Protein AF-A0A212FB84-F1 (afdb_monomer)

Foldseek 3Di:
DDDDDDDDDDPPPPP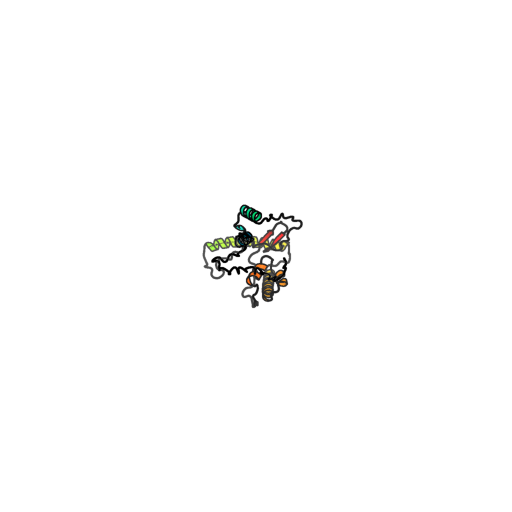PPPPPVPPDDDPDPDDPDCPCVVVVVVVDDDDDDDDPPDDPVPDDVVVVVVVCVVVVHDDDDDPPPDDDDAPDDQDDDPDDDDDPPPPHDDDDDPVNVVVVVVLVVQVVQQVVQVVVVCVVPVPDDQLVVQVVLVVLVQQLVVCLLVVPPVSNPVSDHPNCSCVSVVVSPPHHDDDDDDDDPDRGGDRGKHWDAPPDPVRIDID

Nearest PDB structures (foldseek):
  7po4-assembly1_d  TM=8.832E-01  e=1.253E-08  Homo sapiens
  7o9k-assembly1_d  TM=8.306E-01  e=4.049E-08  Homo sapiens
  8oir-assembly1_Bu  TM=7.767E-01  e=1.977E-08  Homo sapiens
  8qsj-assembly1_d  TM=7.093E-01  e=1.524E-08  Homo sapiens
  8pk0-assembly1_d  TM=6.828E-01  e=2.739E-08  Homo sapiens

InterPro domains:
  IPR007379 Tim44-like domain [PF04280] (128-215)
  IPR032710 NTF2-like domain superfamily [SSF54427] (115-209)
  IPR051975 Mitochondrial Large Ribosomal Subunit mL45 [PTHR28554] (19-219)

Structure (mmCIF, N/CA/C/O backbone):
data_AF-A0A212FB84-F1
#
_entry.id   AF-A0A212FB84-F1
#
loop_
_atom_site.group_PDB
_atom_site.id
_atom_site.type_symbol
_atom_site.label_atom_id
_atom_site.label_alt_id
_atom_site.label_comp_id
_atom_site.label_asym_id
_atom_site.label_entity_id
_atom_site.label_seq_id
_atom_site.pdbx_PDB_ins_code
_atom_site.Ca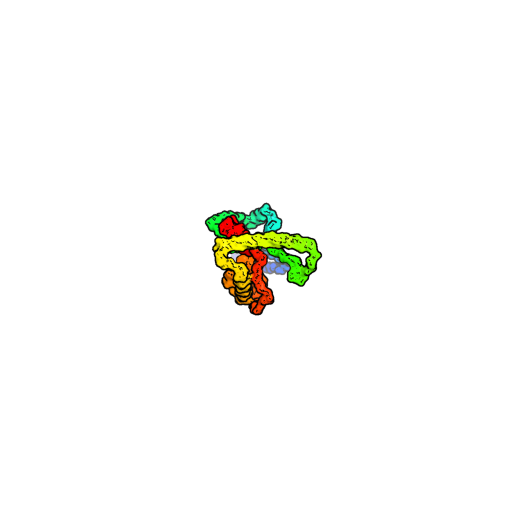rtn_x
_atom_site.Cartn_y
_atom_site.Cartn_z
_atom_site.occupancy
_atom_site.B_iso_or_equiv
_atom_site.auth_seq_id
_atom_site.auth_comp_id
_atom_site.auth_asym_id
_atom_site.auth_atom_id
_atom_site.pdbx_PDB_model_num
ATOM 1 N N . MET A 1 1 ? 78.161 -19.086 -104.209 1.00 37.62 1 MET A N 1
ATOM 2 C CA . MET A 1 1 ? 78.686 -20.025 -103.194 1.00 37.62 1 MET A CA 1
ATOM 3 C C . MET A 1 1 ? 77.864 -19.783 -101.922 1.00 37.62 1 MET A C 1
ATOM 5 O O . MET A 1 1 ? 78.204 -18.891 -101.167 1.00 37.62 1 MET A O 1
ATOM 9 N N . ALA A 1 2 ? 76.604 -20.231 -101.828 1.00 38.16 2 ALA A N 1
ATOM 10 C CA . ALA A 1 2 ? 76.199 -21.576 -101.374 1.00 38.16 2 ALA A CA 1
ATOM 11 C C . ALA A 1 2 ? 76.909 -21.910 -100.035 1.00 38.16 2 ALA A C 1
ATOM 13 O O . ALA A 1 2 ? 78.126 -22.019 -100.031 1.00 38.16 2 ALA A O 1
ATOM 14 N N . ASN A 1 3 ? 76.263 -21.963 -98.861 1.00 36.38 3 ASN A N 1
ATOM 15 C CA . ASN A 1 3 ? 75.109 -22.798 -98.525 1.00 36.38 3 ASN A CA 1
ATOM 16 C C . ASN A 1 3 ? 74.289 -22.278 -97.325 1.00 36.38 3 ASN A C 1
ATOM 18 O O . ASN A 1 3 ? 74.821 -21.762 -96.346 1.00 36.38 3 ASN A O 1
ATOM 22 N N . SER A 1 4 ? 72.983 -22.524 -97.414 1.00 44.66 4 SER A N 1
ATOM 23 C CA . SER A 1 4 ? 72.003 -22.621 -96.329 1.00 44.66 4 SER A CA 1
ATOM 24 C C . SER A 1 4 ? 72.391 -23.657 -95.267 1.00 44.66 4 SER A C 1
ATOM 26 O O . SER A 1 4 ? 73.095 -24.604 -95.600 1.00 44.66 4 SER A O 1
ATOM 28 N N . ILE A 1 5 ? 71.807 -23.578 -94.066 1.00 40.66 5 ILE A N 1
ATOM 29 C CA . ILE A 1 5 ? 70.938 -24.631 -93.493 1.00 40.66 5 ILE A CA 1
ATOM 30 C C . ILE A 1 5 ? 70.415 -24.160 -92.126 1.00 40.66 5 ILE A C 1
ATOM 32 O O . ILE A 1 5 ? 71.163 -23.885 -91.191 1.00 40.66 5 ILE A O 1
ATOM 36 N N . LEU A 1 6 ? 69.087 -24.096 -92.045 1.00 47.59 6 LEU A N 1
ATOM 37 C CA . LEU A 1 6 ? 68.284 -24.195 -90.832 1.00 47.59 6 LEU A CA 1
ATOM 38 C C . LEU A 1 6 ? 68.818 -25.273 -89.882 1.00 47.59 6 LEU A C 1
ATOM 40 O O . LEU A 1 6 ? 68.764 -26.453 -90.217 1.00 47.59 6 LEU A O 1
ATOM 44 N N . ALA A 1 7 ? 69.201 -24.909 -88.660 1.00 43.00 7 ALA A N 1
ATOM 45 C CA . ALA A 1 7 ? 69.196 -25.872 -87.567 1.00 43.00 7 ALA A CA 1
ATOM 46 C C . ALA A 1 7 ? 69.126 -25.183 -86.201 1.00 43.00 7 ALA A C 1
ATOM 48 O O . ALA A 1 7 ? 70.010 -24.421 -85.828 1.00 43.00 7 ALA A O 1
ATOM 49 N N . LYS A 1 8 ? 68.116 -25.604 -85.431 1.00 42.00 8 LYS A N 1
ATOM 50 C CA . LYS A 1 8 ? 67.999 -25.513 -83.967 1.00 42.00 8 LYS A CA 1
ATOM 51 C C . LYS A 1 8 ? 67.390 -24.223 -83.420 1.00 42.00 8 LYS A C 1
ATOM 53 O O . LYS A 1 8 ? 67.985 -23.460 -82.671 1.00 42.00 8 LYS A O 1
ATOM 58 N N . SER A 1 9 ? 66.086 -24.124 -83.662 1.00 47.72 9 SER A N 1
ATOM 59 C CA . SER A 1 9 ? 65.135 -23.777 -82.610 1.00 47.72 9 SER A CA 1
ATOM 60 C C . SER A 1 9 ? 65.396 -24.626 -81.353 1.00 47.72 9 SER A C 1
ATOM 62 O O . SER A 1 9 ? 65.005 -25.791 -81.285 1.00 47.72 9 SER A O 1
ATOM 64 N N . SER A 1 10 ? 66.031 -24.052 -80.339 1.00 39.94 10 SER A N 1
ATOM 65 C CA . SER A 1 10 ? 65.858 -24.505 -78.961 1.00 39.94 10 SER A CA 1
ATOM 66 C C . SER A 1 10 ? 65.387 -23.307 -78.166 1.00 39.94 10 SER A C 1
ATOM 68 O O . SER A 1 10 ? 66.162 -22.409 -77.841 1.00 39.94 10 SER A O 1
ATOM 70 N N . ALA A 1 11 ? 64.081 -23.275 -77.927 1.00 47.53 11 ALA A N 1
ATOM 71 C CA . ALA A 1 11 ? 63.440 -22.322 -77.053 1.00 47.53 11 ALA A CA 1
ATOM 72 C C . ALA A 1 11 ? 64.158 -22.330 -75.695 1.00 47.53 11 ALA A C 1
ATOM 74 O O . ALA A 1 11 ? 63.997 -23.256 -74.900 1.00 47.53 11 ALA A O 1
ATOM 75 N N . LEU A 1 12 ? 64.952 -21.293 -75.427 1.00 47.78 12 LEU A N 1
ATOM 76 C CA . LEU A 1 12 ? 65.368 -20.953 -74.075 1.00 47.78 12 LEU A CA 1
ATOM 77 C C . LEU A 1 12 ? 64.119 -20.435 -73.373 1.00 47.78 12 LEU A C 1
ATOM 79 O O . LEU A 1 12 ? 63.840 -19.235 -73.348 1.00 47.78 12 LEU A O 1
ATOM 83 N N . TRP A 1 13 ? 63.330 -21.375 -72.854 1.00 44.41 13 TRP A N 1
ATOM 84 C CA . TRP A 1 13 ? 62.322 -21.089 -71.852 1.00 44.41 13 TRP A CA 1
ATOM 85 C C . TRP A 1 13 ? 63.058 -20.367 -70.734 1.00 44.41 13 TRP A C 1
ATOM 87 O O . TRP A 1 13 ? 63.780 -20.987 -69.951 1.00 44.41 13 TRP A O 1
ATOM 97 N N . HIS A 1 14 ? 62.909 -19.046 -70.691 1.00 49.62 14 HIS A N 1
ATOM 98 C CA . HIS A 1 14 ? 63.207 -18.272 -69.506 1.00 49.62 14 HIS A CA 1
ATOM 99 C C . HIS A 1 14 ? 62.243 -18.812 -68.461 1.00 49.62 14 HIS A C 1
ATOM 101 O O . HIS A 1 14 ? 61.085 -18.405 -68.390 1.00 49.62 14 HIS A O 1
ATOM 107 N N . ARG A 1 15 ? 62.684 -19.830 -67.715 1.00 45.91 15 ARG A N 1
ATOM 108 C CA . ARG A 1 15 ? 62.003 -20.245 -66.502 1.00 45.91 15 ARG A CA 1
ATOM 109 C C . ARG A 1 15 ? 61.976 -18.987 -65.662 1.00 45.91 15 ARG A C 1
ATOM 111 O O . ARG A 1 15 ? 63.030 -18.542 -65.213 1.00 45.91 15 ARG A O 1
ATOM 118 N N . ALA A 1 16 ? 60.795 -18.388 -65.530 1.00 52.44 16 ALA A N 1
ATOM 119 C CA . ALA A 1 16 ? 60.558 -17.372 -64.530 1.00 52.44 16 ALA A CA 1
ATOM 120 C C . ALA A 1 16 ? 61.144 -17.937 -63.240 1.00 52.44 16 ALA A C 1
ATOM 122 O O . ALA A 1 16 ? 60.719 -18.999 -62.774 1.00 52.44 16 ALA A O 1
ATOM 123 N N . THR A 1 17 ? 62.201 -17.307 -62.738 1.00 53.16 17 THR A N 1
ATOM 124 C CA . THR A 1 17 ? 62.700 -17.598 -61.409 1.00 53.16 17 THR A CA 1
ATOM 125 C C . THR A 1 17 ? 61.541 -17.258 -60.494 1.00 53.16 17 THR A C 1
ATOM 127 O O . THR A 1 17 ? 61.247 -16.095 -60.234 1.00 53.16 17 THR A O 1
ATOM 130 N N . ILE A 1 18 ? 60.802 -18.288 -60.083 1.00 54.16 18 ILE A N 1
ATOM 131 C CA . ILE A 1 18 ? 59.829 -18.178 -59.013 1.00 54.16 18 ILE A CA 1
ATOM 132 C C . ILE A 1 18 ? 60.690 -17.841 -57.804 1.00 54.16 18 ILE A C 1
ATOM 134 O O . ILE A 1 18 ? 61.279 -18.721 -57.178 1.00 54.16 18 ILE A O 1
ATOM 138 N N . SER A 1 19 ? 60.842 -16.549 -57.528 1.00 55.50 19 SER A N 1
ATOM 139 C CA . SER A 1 19 ? 61.293 -16.085 -56.235 1.00 55.50 19 SER A CA 1
ATOM 140 C C . SER A 1 19 ? 60.201 -16.511 -55.269 1.00 55.50 19 SER A C 1
ATOM 142 O O . SER A 1 19 ? 59.197 -15.834 -55.060 1.00 55.50 19 SER A O 1
ATOM 144 N N . VAL A 1 20 ? 60.358 -17.718 -54.732 1.00 56.22 20 VAL A N 1
ATOM 145 C CA . VAL A 1 20 ? 59.604 -18.157 -53.572 1.00 56.22 20 VAL A CA 1
ATOM 146 C C . VAL A 1 20 ? 60.026 -17.194 -52.476 1.00 56.22 20 VAL A C 1
ATOM 148 O O . VAL A 1 20 ? 61.094 -17.338 -51.885 1.00 56.22 20 VAL A O 1
ATOM 151 N N . ILE A 1 21 ? 59.230 -16.143 -52.278 1.00 60.56 21 ILE A N 1
ATOM 152 C CA . ILE A 1 21 ? 59.361 -15.250 -51.136 1.00 60.56 21 ILE A CA 1
ATOM 153 C C . ILE A 1 21 ? 59.205 -16.170 -49.932 1.00 60.56 21 ILE A C 1
ATOM 155 O O . ILE A 1 21 ? 58.100 -16.633 -49.643 1.00 60.56 21 ILE A O 1
ATOM 159 N N . GLN A 1 22 ? 60.322 -16.519 -49.290 1.00 57.28 22 GLN A N 1
ATOM 160 C CA . GLN A 1 22 ? 60.271 -17.318 -48.079 1.00 57.28 22 GLN A CA 1
ATOM 161 C C . GLN A 1 22 ? 59.362 -16.585 -47.088 1.00 57.28 22 GLN A C 1
ATOM 163 O O . GLN A 1 22 ? 59.502 -15.367 -46.929 1.00 57.28 22 GLN A O 1
ATOM 168 N N . PRO A 1 23 ? 58.416 -17.280 -46.435 1.00 59.09 23 PRO A N 1
ATOM 169 C CA . PRO A 1 23 ? 57.590 -16.659 -45.418 1.00 59.09 23 PRO A CA 1
ATOM 170 C C . PRO A 1 23 ? 58.500 -16.197 -44.278 1.00 59.09 23 PRO A C 1
ATOM 172 O O . PRO A 1 23 ? 58.942 -16.988 -43.447 1.00 59.09 23 PRO A O 1
ATOM 175 N N . TYR A 1 24 ? 58.815 -14.904 -44.257 1.00 61.03 24 TYR A N 1
ATOM 176 C CA . TYR A 1 24 ? 59.585 -14.308 -43.179 1.00 61.03 24 TYR A CA 1
ATOM 177 C C . TYR A 1 24 ? 58.671 -14.174 -41.962 1.00 61.03 24 TYR A C 1
ATOM 179 O O . TYR A 1 24 ? 57.566 -13.627 -42.034 1.00 61.03 24 TYR A O 1
ATOM 187 N N . ARG A 1 25 ? 59.123 -14.696 -40.822 1.00 57.84 25 ARG A N 1
ATOM 188 C CA . ARG A 1 25 ? 58.408 -14.539 -39.559 1.00 57.84 25 ARG A CA 1
ATOM 189 C C . ARG A 1 25 ? 58.639 -13.111 -39.067 1.00 57.84 25 ARG A C 1
ATOM 191 O O . ARG A 1 25 ? 59.671 -12.795 -38.485 1.00 57.84 25 ARG A O 1
ATOM 198 N N . THR A 1 26 ? 57.679 -12.232 -39.331 1.00 59.66 26 THR A N 1
ATOM 199 C CA . THR A 1 26 ? 57.648 -10.883 -38.759 1.00 59.66 26 THR A CA 1
ATOM 200 C C . THR A 1 26 ? 57.490 -10.995 -37.240 1.00 59.66 26 THR A C 1
ATOM 202 O O . THR A 1 26 ? 56.623 -11.736 -36.778 1.00 59.66 26 THR A O 1
ATOM 205 N N . THR A 1 27 ? 58.217 -10.209 -36.445 1.00 63.31 27 THR A N 1
ATOM 206 C CA . THR A 1 27 ? 58.021 -10.130 -34.975 1.00 63.31 27 THR A CA 1
ATOM 207 C C . THR A 1 27 ? 56.656 -9.554 -34.573 1.00 63.31 27 THR A C 1
ATOM 209 O O . THR A 1 27 ? 56.305 -9.501 -33.398 1.00 63.31 27 THR A O 1
ATOM 212 N N . THR A 1 28 ? 55.864 -9.106 -35.548 1.00 63.94 28 THR A N 1
ATOM 213 C CA . THR A 1 28 ? 54.585 -8.430 -35.355 1.00 63.94 28 THR A CA 1
ATOM 214 C C . THR A 1 28 ? 53.443 -9.353 -35.778 1.00 63.94 28 THR A C 1
ATOM 216 O O . THR A 1 28 ? 53.457 -9.867 -36.890 1.00 63.94 28 THR A O 1
ATOM 219 N N . SER A 1 29 ? 52.388 -9.483 -34.971 1.00 68.69 29 SER A N 1
ATOM 220 C CA . SER A 1 29 ? 51.156 -10.188 -35.377 1.00 68.69 29 SER A CA 1
ATOM 221 C C . SER A 1 29 ? 50.281 -9.381 -36.355 1.00 68.69 29 SER A C 1
ATOM 223 O O . SER A 1 29 ? 49.116 -9.707 -36.597 1.00 68.69 29 SER A O 1
ATOM 225 N N . LYS A 1 30 ? 50.799 -8.279 -36.918 1.00 68.00 30 LYS A N 1
ATOM 226 C CA . LYS A 1 30 ? 50.038 -7.399 -37.805 1.00 68.00 30 LYS A CA 1
ATOM 227 C C . LYS A 1 30 ? 49.963 -8.024 -39.197 1.00 68.00 30 LYS A C 1
ATOM 229 O O . LYS A 1 30 ? 50.974 -8.272 -39.836 1.00 68.00 30 LYS A O 1
ATOM 234 N N . HIS A 1 31 ? 48.741 -8.159 -39.705 1.00 72.25 31 HIS A N 1
ATOM 235 C CA . HIS A 1 31 ? 48.469 -8.503 -41.101 1.00 72.25 31 HIS A CA 1
ATOM 236 C C 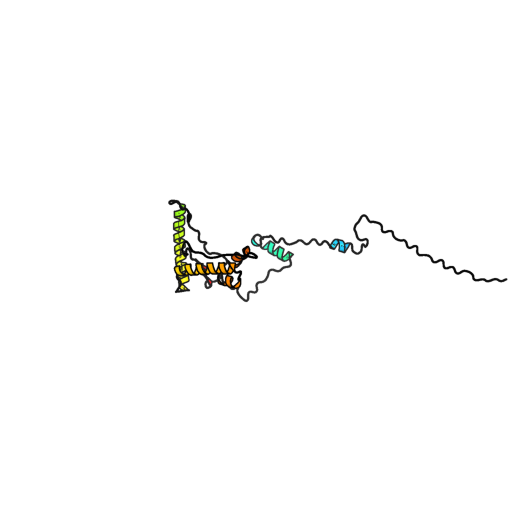. HIS A 1 31 ? 49.280 -7.629 -42.080 1.00 72.25 31 HIS A C 1
ATOM 238 O O . HIS A 1 31 ? 49.268 -6.397 -41.943 1.00 72.25 31 HIS A O 1
ATOM 244 N N . TYR A 1 32 ? 49.923 -8.276 -43.061 1.00 73.94 32 TYR A N 1
ATOM 245 C CA . TYR A 1 32 ? 50.873 -7.692 -44.020 1.00 73.94 32 TYR A CA 1
ATOM 246 C C . TYR A 1 32 ? 50.258 -6.608 -44.921 1.00 73.94 32 TYR A C 1
ATOM 248 O O . TYR A 1 32 ? 50.928 -5.651 -45.292 1.00 73.94 32 TYR A O 1
ATOM 256 N N . ASN A 1 33 ? 48.963 -6.719 -45.243 1.00 77.88 33 ASN A N 1
ATOM 257 C CA . ASN A 1 33 ? 48.260 -5.736 -46.071 1.00 77.88 33 ASN A CA 1
ATOM 258 C C . ASN A 1 33 ? 47.932 -4.431 -45.290 1.00 77.88 33 ASN A C 1
ATOM 260 O O . ASN A 1 33 ? 47.149 -4.476 -44.325 1.00 77.88 33 ASN A O 1
ATOM 264 N N . PRO A 1 34 ? 48.458 -3.258 -45.706 1.00 80.38 34 PRO A N 1
ATOM 265 C CA . PRO A 1 34 ? 48.216 -1.976 -45.040 1.00 80.38 34 PRO A CA 1
ATOM 266 C C . PRO A 1 34 ? 46.807 -1.411 -45.277 1.00 80.38 34 PRO A C 1
ATOM 268 O O . PRO A 1 34 ? 46.354 -0.592 -44.475 1.00 80.38 34 PRO A O 1
ATOM 271 N N . LYS A 1 35 ? 46.082 -1.875 -46.308 1.00 83.69 35 LYS A N 1
ATOM 272 C CA . LYS A 1 35 ? 44.740 -1.385 -46.685 1.00 83.69 35 LYS A CA 1
ATOM 273 C C . LYS A 1 35 ? 43.752 -1.406 -45.512 1.00 83.69 35 LYS A C 1
ATOM 275 O O . LYS A 1 35 ? 42.982 -0.473 -45.324 1.00 83.69 35 LYS A O 1
ATOM 280 N N . PHE A 1 36 ? 43.838 -2.427 -44.659 1.00 82.75 36 PHE A N 1
ATOM 281 C CA . PHE A 1 36 ? 42.937 -2.621 -43.518 1.00 82.75 36 PHE A CA 1
ATOM 282 C C . PHE A 1 36 ? 43.498 -2.108 -42.183 1.00 82.75 36 PHE A C 1
ATOM 284 O O . PHE A 1 36 ? 42.981 -2.447 -41.120 1.00 82.75 36 PHE A O 1
ATOM 291 N N . ARG A 1 37 ? 44.575 -1.307 -42.186 1.00 82.19 37 ARG A N 1
ATOM 292 C CA . ARG A 1 37 ? 45.154 -0.741 -40.952 1.00 82.19 37 ARG A CA 1
ATOM 293 C C . ARG A 1 37 ? 44.155 0.152 -40.208 1.00 82.19 37 ARG A C 1
ATOM 295 O O . ARG A 1 37 ? 44.044 0.028 -38.992 1.00 82.19 37 ARG A O 1
ATOM 302 N N . LYS A 1 38 ? 43.416 1.005 -40.930 1.00 83.25 38 LYS A N 1
ATOM 303 C CA . LYS A 1 38 ? 42.397 1.896 -40.344 1.00 83.25 38 LYS A CA 1
ATOM 304 C C . LYS A 1 38 ? 41.239 1.104 -39.732 1.00 83.25 38 LYS A C 1
ATOM 306 O O . LYS A 1 38 ? 40.929 1.307 -38.567 1.00 83.25 38 LYS A O 1
ATOM 311 N N . HIS A 1 39 ? 40.697 0.129 -40.460 1.00 84.00 39 HIS A N 1
ATOM 312 C CA . HIS A 1 39 ? 39.625 -0.738 -39.956 1.00 84.00 39 HIS A CA 1
ATOM 313 C C . HIS A 1 39 ? 40.053 -1.563 -38.732 1.00 84.00 39 HIS A C 1
ATOM 315 O O . HIS A 1 39 ? 39.285 -1.708 -37.789 1.00 84.00 39 HIS A O 1
ATOM 321 N N . ARG A 1 40 ? 41.305 -2.046 -38.689 1.00 81.56 40 ARG A N 1
ATOM 322 C CA . ARG A 1 40 ? 41.857 -2.724 -37.501 1.00 81.56 40 ARG A CA 1
ATOM 323 C C . ARG A 1 40 ? 41.969 -1.801 -36.288 1.00 81.56 40 ARG A C 1
ATOM 325 O O . ARG A 1 40 ? 41.719 -2.255 -35.179 1.00 81.56 40 ARG A O 1
ATOM 332 N N . ALA A 1 41 ? 42.326 -0.533 -36.492 1.00 81.38 41 ALA A N 1
ATOM 333 C CA . ALA A 1 41 ? 42.336 0.462 -35.419 1.00 81.38 41 ALA A CA 1
ATOM 334 C C . ALA A 1 41 ? 40.911 0.799 -34.944 1.00 81.38 41 ALA A C 1
ATOM 336 O O . ALA A 1 41 ? 40.681 0.933 -33.750 1.00 81.38 41 ALA A O 1
ATOM 337 N N . GLN A 1 42 ? 39.952 0.859 -35.871 1.00 83.25 42 GLN A N 1
ATOM 338 C CA . GLN A 1 42 ? 38.538 1.141 -35.601 1.00 83.25 42 GLN A CA 1
ATOM 339 C C . GLN A 1 42 ? 37.755 -0.052 -35.028 1.00 83.25 42 GLN A C 1
ATOM 341 O O . GLN A 1 42 ? 36.626 0.132 -34.589 1.00 83.25 42 GLN A O 1
ATOM 346 N N . LYS A 1 43 ? 38.336 -1.263 -34.994 1.00 80.31 43 LYS A N 1
ATOM 347 C CA . LYS A 1 43 ? 37.725 -2.443 -34.352 1.00 80.31 43 LYS A CA 1
ATOM 348 C C . LYS A 1 43 ? 37.399 -2.183 -32.876 1.00 80.31 43 LYS A C 1
ATOM 350 O O . LYS A 1 43 ? 36.420 -2.713 -32.364 1.00 80.31 43 LYS A O 1
ATOM 355 N N . TYR A 1 44 ? 38.234 -1.398 -32.198 1.00 77.12 44 TYR A N 1
ATOM 356 C CA . TYR A 1 44 ? 38.036 -1.028 -30.803 1.00 77.12 44 TYR A CA 1
ATOM 357 C C . TYR A 1 44 ? 37.354 0.334 -30.737 1.00 77.12 44 TYR A C 1
ATOM 359 O O . TYR A 1 44 ? 38.014 1.373 -30.731 1.00 77.12 44 TYR A O 1
ATOM 367 N N . LEU A 1 45 ? 36.024 0.319 -30.694 1.00 79.06 45 LEU A N 1
ATOM 368 C CA . LEU A 1 45 ? 35.242 1.501 -30.364 1.00 79.06 45 LEU A CA 1
ATOM 369 C C . LEU A 1 45 ? 35.154 1.605 -28.839 1.00 79.06 45 LEU A C 1
ATOM 371 O O . LEU A 1 45 ? 34.604 0.719 -28.187 1.00 79.06 45 LEU A O 1
ATOM 375 N N . LYS A 1 46 ? 35.724 2.667 -28.266 1.00 79.75 46 LYS A N 1
ATOM 376 C CA . LYS A 1 46 ? 35.481 3.010 -26.863 1.00 79.75 46 LYS A CA 1
ATOM 377 C C . LYS A 1 46 ? 34.093 3.636 -26.799 1.00 79.75 46 LYS A C 1
ATOM 379 O O . LYS A 1 46 ? 33.906 4.742 -27.294 1.00 79.75 46 LYS A O 1
ATOM 384 N N . ILE A 1 47 ? 33.130 2.876 -26.297 1.00 80.50 47 ILE A N 1
ATOM 385 C CA . ILE A 1 47 ? 31.770 3.347 -26.050 1.00 80.50 47 ILE A CA 1
ATOM 386 C C . ILE A 1 47 ? 31.686 3.587 -24.551 1.00 80.50 47 ILE A C 1
ATOM 388 O O . ILE A 1 47 ? 31.909 2.656 -23.776 1.00 80.50 47 ILE A O 1
ATOM 392 N N . ASP A 1 48 ? 31.384 4.817 -24.156 1.00 80.88 48 ASP A N 1
ATOM 393 C CA . ASP A 1 48 ? 31.105 5.122 -22.760 1.00 80.88 48 ASP A CA 1
ATOM 394 C C . ASP A 1 48 ? 29.735 4.531 -22.423 1.00 80.88 48 ASP A C 1
ATOM 396 O O . ASP A 1 48 ? 28.704 4.926 -22.976 1.00 80.88 48 ASP A O 1
ATOM 400 N N . LEU A 1 49 ? 29.738 3.498 -21.581 1.00 80.75 49 LEU A N 1
ATOM 401 C CA . LEU A 1 49 ? 28.510 2.841 -21.161 1.00 80.75 49 LEU A CA 1
ATOM 402 C C . LEU A 1 49 ? 27.817 3.693 -20.091 1.00 80.75 49 LEU A C 1
ATOM 404 O O . LEU A 1 49 ? 28.491 4.207 -19.197 1.00 80.75 49 LEU A O 1
ATOM 408 N N . PRO A 1 50 ? 26.482 3.829 -20.146 1.00 81.06 50 PRO A N 1
ATOM 409 C CA . PRO A 1 50 ? 25.733 4.447 -19.064 1.00 81.06 50 PRO A CA 1
ATOM 410 C C . PRO A 1 50 ? 25.926 3.668 -17.762 1.00 81.06 50 PRO A C 1
ATOM 412 O O . PRO A 1 50 ? 25.854 2.438 -17.767 1.00 81.06 50 PRO A O 1
ATOM 415 N N . ASP A 1 51 ? 26.106 4.381 -16.652 1.00 82.25 51 ASP A N 1
ATOM 416 C CA . ASP A 1 51 ? 26.028 3.764 -15.332 1.00 82.25 51 ASP A CA 1
ATOM 417 C C . ASP A 1 51 ? 24.562 3.407 -15.028 1.00 82.25 51 ASP A C 1
ATOM 419 O O . ASP A 1 51 ? 23.658 4.235 -15.167 1.00 82.25 51 ASP A O 1
ATOM 423 N N . MET A 1 52 ? 24.325 2.137 -14.701 1.00 78.31 52 MET A N 1
ATOM 424 C CA . MET A 1 52 ? 22.990 1.573 -14.476 1.00 78.31 52 MET A CA 1
ATOM 425 C C . MET A 1 52 ? 22.580 1.608 -13.001 1.00 78.31 52 MET A C 1
ATOM 427 O O . MET A 1 52 ? 21.412 1.381 -12.701 1.00 78.31 52 MET A O 1
ATOM 431 N N . ASN A 1 53 ? 23.522 1.886 -12.094 1.00 83.12 53 ASN A N 1
ATOM 432 C CA . ASN A 1 53 ? 23.294 1.877 -10.646 1.00 83.12 53 ASN A CA 1
ATOM 433 C C . ASN A 1 53 ? 23.072 3.280 -10.063 1.00 83.12 53 ASN A C 1
ATOM 435 O O . ASN A 1 53 ? 23.060 3.446 -8.847 1.00 83.12 53 ASN A O 1
ATOM 439 N N . GLU A 1 54 ? 22.941 4.305 -10.904 1.00 80.38 54 GLU A N 1
ATOM 440 C CA . GLU A 1 54 ? 22.682 5.661 -10.430 1.00 80.38 54 GLU A CA 1
ATOM 441 C C . GLU A 1 54 ? 21.223 5.817 -9.989 1.00 80.38 54 GLU A C 1
ATOM 443 O O . GLU A 1 54 ? 20.298 5.623 -10.783 1.00 80.38 54 GLU A O 1
ATOM 448 N N . ASP A 1 55 ? 21.019 6.246 -8.744 1.00 80.00 55 ASP A N 1
ATOM 449 C CA . ASP A 1 55 ? 19.685 6.544 -8.232 1.00 80.00 55 ASP A CA 1
ATOM 450 C C . ASP A 1 55 ? 19.104 7.783 -8.935 1.00 80.00 55 ASP A C 1
ATOM 452 O O . ASP A 1 55 ? 19.692 8.869 -8.852 1.00 80.00 55 ASP A O 1
ATOM 456 N N . PRO A 1 56 ? 17.939 7.676 -9.603 1.00 76.81 56 PRO A N 1
ATOM 457 C CA . PRO A 1 56 ? 17.355 8.785 -10.353 1.00 76.81 56 PRO A CA 1
ATOM 458 C C . PRO A 1 56 ? 16.989 9.980 -9.463 1.00 76.81 56 PRO A C 1
ATOM 460 O O . PRO A 1 56 ? 17.058 11.117 -9.929 1.00 76.81 56 PRO A O 1
ATOM 463 N N . ASP A 1 57 ? 16.667 9.734 -8.191 1.00 78.75 57 ASP A N 1
ATOM 464 C CA . ASP A 1 57 ? 16.255 10.759 -7.224 1.00 78.75 57 ASP A CA 1
ATOM 465 C C . ASP A 1 57 ? 17.426 11.632 -6.744 1.00 78.75 57 ASP A C 1
ATOM 467 O O . ASP A 1 57 ? 17.240 12.791 -6.375 1.00 78.75 57 ASP A O 1
ATOM 471 N N . THR A 1 58 ? 18.654 11.108 -6.795 1.00 85.94 58 THR A N 1
ATOM 472 C CA . THR A 1 58 ? 19.874 11.832 -6.400 1.00 85.94 58 THR A CA 1
ATOM 473 C C . THR A 1 58 ? 20.360 12.770 -7.512 1.00 85.94 58 THR A C 1
ATOM 475 O O . THR A 1 58 ? 21.135 13.703 -7.277 1.00 85.94 58 THR A O 1
ATOM 478 N N . ILE A 1 59 ? 19.925 12.540 -8.755 1.00 82.75 59 ILE A N 1
ATOM 479 C CA . ILE A 1 59 ? 20.392 13.286 -9.922 1.00 82.75 59 ILE A CA 1
ATOM 480 C C . ILE A 1 59 ? 19.617 14.609 -10.019 1.00 82.75 59 ILE A C 1
ATOM 482 O O . ILE A 1 59 ? 18.399 14.599 -10.195 1.00 82.75 59 ILE A O 1
ATOM 486 N N . PRO A 1 60 ? 20.294 15.775 -10.008 1.00 89.94 60 PRO A N 1
ATOM 487 C CA . PRO A 1 60 ? 19.616 17.040 -10.237 1.00 89.94 60 PRO A CA 1
ATOM 488 C C . PRO A 1 60 ? 18.994 17.059 -11.645 1.00 89.94 60 PRO A C 1
ATOM 490 O O . PRO A 1 60 ? 19.592 16.548 -12.602 1.00 89.94 60 PRO A O 1
ATOM 493 N N . PRO A 1 61 ? 17.832 17.708 -11.825 1.00 87.06 61 PRO A N 1
ATOM 494 C CA . PRO A 1 61 ? 17.069 17.668 -13.075 1.00 87.06 61 PRO A CA 1
ATOM 495 C C . PRO A 1 61 ? 17.860 18.182 -14.290 1.00 87.06 61 PRO A C 1
ATOM 497 O O . PRO A 1 61 ? 17.616 17.774 -15.424 1.00 87.06 61 PRO A O 1
ATOM 500 N N . GLU A 1 62 ? 18.846 19.052 -14.075 1.00 88.12 62 GLU A N 1
ATOM 501 C CA . GLU A 1 62 ? 19.759 19.529 -15.117 1.00 88.12 62 GLU A CA 1
ATOM 502 C C . GLU A 1 62 ? 20.676 18.432 -15.657 1.00 88.12 62 GLU A C 1
ATOM 504 O O . GLU A 1 62 ? 20.774 18.266 -16.874 1.00 88.12 62 GLU A O 1
ATOM 509 N N . LYS A 1 63 ? 21.285 17.636 -14.769 1.00 88.25 63 LYS A N 1
ATOM 510 C CA . LYS A 1 63 ? 22.124 16.497 -15.165 1.00 88.25 63 LYS A CA 1
ATOM 511 C C . LYS A 1 63 ? 21.297 15.425 -15.864 1.00 88.25 63 LYS A C 1
ATOM 513 O O . LYS A 1 63 ? 21.768 14.825 -16.823 1.00 88.25 63 LYS A O 1
ATOM 518 N N . MET A 1 64 ? 20.049 15.222 -15.444 1.00 85.94 64 MET A N 1
ATOM 519 C CA . MET A 1 64 ? 19.131 14.315 -16.135 1.00 85.94 64 MET A CA 1
ATOM 520 C C . MET A 1 64 ? 18.856 14.785 -17.571 1.00 85.94 64 MET A C 1
ATOM 522 O O . MET A 1 64 ? 18.974 13.997 -18.508 1.00 85.94 64 MET A O 1
ATOM 526 N N . ARG A 1 65 ? 18.586 16.083 -17.773 1.00 87.12 65 ARG A N 1
ATOM 527 C CA . ARG A 1 65 ? 18.436 16.672 -19.116 1.00 87.12 65 ARG A CA 1
ATOM 528 C C . ARG A 1 65 ? 19.711 16.558 -19.952 1.00 87.12 65 ARG A C 1
ATOM 530 O O . ARG A 1 65 ? 19.615 16.298 -21.148 1.00 87.12 65 ARG A O 1
ATOM 537 N N . GLN A 1 66 ? 20.886 16.747 -19.351 1.00 89.25 66 GLN A N 1
ATOM 538 C CA . GLN A 1 66 ? 22.168 16.558 -20.032 1.00 89.25 66 GLN A CA 1
ATOM 539 C C . GLN A 1 66 ? 22.330 15.108 -20.501 1.00 89.25 66 GLN A C 1
ATOM 541 O O . GLN A 1 66 ? 22.554 14.882 -21.685 1.00 89.25 66 GLN A O 1
ATOM 546 N N . LYS A 1 67 ? 22.100 14.133 -19.615 1.00 87.06 67 LYS A N 1
ATOM 547 C CA . LYS A 1 67 ? 22.149 12.702 -19.946 1.00 87.06 67 LYS A CA 1
ATOM 548 C C . LYS A 1 67 ? 21.143 12.320 -21.032 1.00 87.06 67 LYS A C 1
ATOM 550 O O . LYS A 1 67 ? 21.466 11.542 -21.921 1.00 87.06 67 LYS A O 1
ATOM 555 N N . MET A 1 68 ? 19.932 12.877 -21.001 1.00 87.31 68 MET A N 1
ATOM 556 C CA . MET A 1 68 ? 18.935 12.683 -22.062 1.00 87.31 68 MET A CA 1
ATOM 557 C C . MET A 1 68 ? 19.443 13.192 -23.418 1.00 87.31 68 MET A C 1
ATOM 559 O O . MET A 1 68 ? 19.334 12.480 -24.413 1.00 87.31 68 MET A O 1
ATOM 563 N N . LYS A 1 69 ? 20.074 14.375 -23.449 1.00 89.06 69 LYS A N 1
ATOM 564 C CA . LYS A 1 69 ? 20.691 14.933 -24.664 1.00 89.06 69 LYS A CA 1
ATOM 565 C C . LYS A 1 69 ? 21.873 14.101 -25.159 1.00 89.06 69 LYS A C 1
ATOM 567 O O . LYS A 1 69 ? 21.938 13.827 -26.350 1.00 89.06 69 LYS A O 1
ATOM 572 N N . GLU A 1 70 ? 22.765 13.673 -24.265 1.00 88.69 70 GLU A N 1
ATOM 573 C CA . GLU A 1 70 ? 23.894 12.784 -24.587 1.00 88.69 70 GLU A CA 1
ATOM 574 C C . GLU A 1 70 ? 23.408 11.460 -25.191 1.00 88.69 70 GLU A C 1
ATOM 576 O O . GLU A 1 70 ? 23.982 10.966 -26.157 1.00 88.69 70 GLU A O 1
ATOM 581 N N . ARG A 1 71 ? 22.296 10.924 -24.674 1.00 86.31 71 ARG A N 1
ATOM 582 C CA . ARG A 1 71 ? 21.637 9.714 -25.189 1.00 86.31 71 ARG A CA 1
ATOM 583 C C . ARG A 1 71 ? 20.797 9.960 -26.450 1.00 86.31 71 ARG A C 1
ATOM 585 O O . ARG A 1 71 ? 20.275 9.004 -27.013 1.00 86.31 71 ARG A O 1
ATOM 592 N N . GLY A 1 72 ? 20.622 11.212 -26.879 1.00 88.81 72 GLY A N 1
ATOM 593 C CA . GLY A 1 72 ? 19.758 11.576 -28.006 1.00 88.81 72 GLY A CA 1
ATOM 594 C C . GLY A 1 72 ? 18.263 11.330 -27.762 1.00 88.81 72 GLY A C 1
ATOM 595 O O . GLY A 1 72 ? 17.492 11.246 -28.714 1.00 88.81 72 GLY A O 1
ATOM 596 N N . VAL A 1 73 ? 17.840 11.203 -26.501 1.00 88.62 73 VAL A N 1
ATOM 597 C CA . VAL A 1 73 ? 16.445 10.961 -26.113 1.00 88.62 73 VAL A CA 1
ATOM 598 C C . VAL A 1 73 ? 15.804 12.283 -25.709 1.00 88.62 73 VAL A C 1
ATOM 600 O O . VAL A 1 73 ? 16.298 12.993 -24.835 1.00 88.62 73 VAL A O 1
ATOM 603 N N . LEU A 1 74 ? 14.677 12.619 -26.329 1.00 86.50 74 LEU A N 1
ATOM 604 C CA . LEU A 1 74 ? 13.871 13.766 -25.919 1.00 86.50 74 LEU A CA 1
ATOM 605 C C . LEU A 1 74 ? 12.984 13.388 -24.722 1.00 86.50 74 LEU A C 1
ATOM 607 O O . LEU A 1 74 ? 12.516 12.249 -24.651 1.00 86.50 74 LEU A O 1
ATOM 611 N N . PRO A 1 75 ? 12.716 14.319 -23.786 1.00 84.69 75 PRO A N 1
ATOM 612 C CA . PRO A 1 75 ? 11.753 14.061 -22.725 1.00 84.69 75 PRO A CA 1
ATOM 613 C C . PRO A 1 75 ? 10.371 13.795 -23.341 1.00 84.69 75 PRO A C 1
ATOM 615 O O . PRO A 1 75 ? 9.968 14.522 -24.259 1.00 84.69 75 PRO A O 1
ATOM 618 N N . PRO A 1 76 ? 9.633 12.778 -22.862 1.00 83.94 76 PRO A N 1
ATOM 619 C CA . PRO A 1 76 ? 8.300 12.504 -23.372 1.00 83.94 76 PRO A CA 1
ATOM 620 C C . PRO A 1 76 ? 7.398 13.711 -23.095 1.00 83.94 76 PRO A C 1
ATOM 622 O O . PRO A 1 76 ? 7.370 14.240 -21.985 1.00 83.94 76 PRO A O 1
ATOM 625 N N . ARG A 1 77 ? 6.664 14.163 -24.115 1.00 84.94 77 ARG A N 1
ATOM 626 C CA . ARG A 1 77 ? 5.595 15.159 -23.967 1.00 84.94 77 ARG A CA 1
ATOM 627 C C . ARG A 1 77 ? 4.324 14.390 -23.597 1.00 84.94 77 ARG A C 1
ATOM 629 O O . ARG A 1 77 ? 3.818 13.676 -24.462 1.00 84.94 77 ARG A O 1
ATOM 636 N N . PRO A 1 78 ? 3.818 14.471 -22.355 1.00 83.44 78 PRO A N 1
ATOM 637 C CA . PRO A 1 78 ? 2.615 13.738 -21.995 1.00 83.44 78 PRO A CA 1
ATOM 638 C C . PRO A 1 78 ? 1.409 14.387 -22.683 1.00 83.44 78 PRO A C 1
ATOM 640 O O . PRO A 1 78 ? 0.962 15.463 -22.296 1.00 83.44 78 PRO A O 1
ATOM 643 N N . TRP A 1 79 ? 0.894 13.736 -23.722 1.00 83.75 79 TRP A N 1
ATOM 644 C CA . TRP A 1 79 ? -0.422 14.028 -24.279 1.00 83.75 79 TRP A CA 1
ATOM 645 C C . TRP A 1 79 ? -1.436 13.149 -23.540 1.00 83.75 79 TRP A C 1
ATOM 647 O O . TRP A 1 79 ? -1.601 11.973 -23.856 1.00 83.75 79 TRP A O 1
ATOM 657 N N . MET A 1 80 ? -2.024 13.677 -22.464 1.00 82.12 80 MET A N 1
ATOM 658 C CA . MET A 1 80 ? -2.936 12.911 -21.608 1.00 82.12 80 MET A CA 1
ATOM 659 C C . MET A 1 80 ? -4.381 13.078 -22.079 1.00 82.12 80 MET A C 1
ATOM 661 O O . MET A 1 80 ? -5.097 13.939 -21.582 1.00 82.12 80 MET A O 1
ATOM 665 N N . GLU A 1 81 ? -4.818 12.247 -23.026 1.00 88.12 81 GLU A N 1
ATOM 666 C CA . GLU A 1 81 ? -6.239 12.187 -23.418 1.00 88.12 81 GLU A CA 1
ATOM 667 C C . GLU A 1 81 ? -7.091 11.496 -22.351 1.00 88.12 81 GLU A C 1
ATOM 669 O O . GLU A 1 81 ? -8.229 11.884 -22.099 1.00 88.12 81 GLU A O 1
ATOM 674 N N . ARG A 1 82 ? -6.524 10.472 -21.701 1.00 89.25 82 ARG A N 1
ATOM 675 C CA . ARG A 1 82 ? -7.189 9.679 -20.668 1.00 89.25 82 ARG A CA 1
ATOM 676 C C . ARG A 1 82 ? -6.415 9.770 -19.352 1.00 89.25 82 ARG A C 1
ATOM 678 O O . ARG A 1 82 ? -5.225 9.447 -19.344 1.00 89.25 82 ARG A O 1
ATOM 685 N N . PRO A 1 83 ? -7.062 10.158 -18.240 1.00 86.94 83 PRO A N 1
ATOM 686 C CA . PRO A 1 83 ? -6.413 10.152 -16.938 1.00 86.94 83 PRO A CA 1
ATOM 687 C C . PRO A 1 83 ? -6.112 8.717 -16.489 1.00 86.94 83 PRO A C 1
ATOM 689 O O . PRO A 1 83 ? -6.840 7.774 -16.815 1.00 86.94 83 PRO A O 1
ATOM 692 N N . PHE A 1 84 ? -5.041 8.551 -15.715 1.00 87.19 84 PHE A N 1
ATOM 693 C CA . PHE A 1 84 ? -4.729 7.272 -15.086 1.00 87.19 84 PHE A CA 1
ATOM 694 C C . PHE A 1 84 ? -5.744 6.966 -13.985 1.00 87.19 84 PHE A C 1
ATOM 696 O O . PHE A 1 84 ? -6.027 7.809 -13.136 1.00 87.19 84 PHE A O 1
ATOM 703 N N . TYR A 1 85 ? -6.270 5.743 -13.993 1.00 87.38 85 TYR A N 1
ATOM 704 C CA . TYR A 1 85 ? -7.101 5.240 -12.908 1.00 87.38 85 TYR A CA 1
ATOM 705 C C . TYR A 1 85 ? -6.204 4.666 -11.813 1.00 87.38 85 TYR A C 1
ATOM 707 O O . TYR A 1 85 ? -5.403 3.767 -12.072 1.00 87.38 85 TYR A O 1
ATOM 715 N N . ILE A 1 86 ? -6.339 5.198 -10.602 1.00 88.25 86 ILE A N 1
ATOM 716 C CA . ILE A 1 86 ? -5.593 4.761 -9.425 1.00 88.25 86 ILE A CA 1
ATOM 717 C C . ILE A 1 86 ? -6.590 4.064 -8.506 1.00 88.25 86 ILE A C 1
ATOM 719 O O . ILE A 1 86 ? -7.497 4.711 -7.993 1.00 88.25 86 ILE A O 1
ATOM 723 N N . SER A 1 87 ? -6.430 2.753 -8.320 1.00 89.44 87 SER A N 1
ATOM 724 C CA . SER A 1 87 ? -7.326 1.962 -7.467 1.00 89.44 87 SER A CA 1
ATOM 725 C C . SER A 1 87 ? -6.839 1.853 -6.013 1.00 89.44 87 SER A C 1
ATOM 727 O O . SER A 1 87 ? -7.634 1.607 -5.111 1.00 89.44 87 SER A O 1
ATOM 729 N N . ALA A 1 88 ? -5.546 2.094 -5.773 1.00 90.75 88 ALA A N 1
ATOM 730 C CA . ALA A 1 88 ? -4.930 2.039 -4.455 1.00 90.75 88 ALA A CA 1
ATOM 731 C C . ALA A 1 88 ? -3.923 3.174 -4.254 1.00 90.75 88 ALA A C 1
ATOM 733 O O . ALA A 1 88 ? -3.275 3.651 -5.187 1.00 90.75 88 ALA A O 1
ATOM 734 N N . THR A 1 89 ? -3.754 3.589 -3.003 1.00 90.62 89 THR A N 1
ATOM 735 C CA . THR A 1 89 ? -2.848 4.676 -2.634 1.00 90.62 89 THR A CA 1
ATOM 736 C C . THR A 1 89 ? -1.395 4.208 -2.586 1.00 90.62 89 THR A C 1
ATOM 738 O O . THR A 1 89 ? -1.103 3.084 -2.184 1.00 90.62 89 THR A O 1
ATOM 741 N N . GLY A 1 90 ? -0.457 5.086 -2.957 1.00 85.81 90 GLY A N 1
ATOM 742 C CA . GLY A 1 90 ? 0.968 4.737 -3.033 1.00 85.81 90 GLY A CA 1
ATOM 743 C C . GLY A 1 90 ? 1.644 4.442 -1.685 1.00 85.81 90 GLY A C 1
ATOM 744 O O . GLY A 1 90 ? 2.699 3.810 -1.663 1.00 85.81 90 GLY A O 1
ATOM 745 N N . GLY A 1 91 ? 1.049 4.867 -0.567 1.00 88.44 91 GLY A N 1
ATOM 746 C CA . GLY A 1 91 ? 1.592 4.667 0.775 1.00 88.44 91 GLY A CA 1
ATOM 747 C C . GLY A 1 91 ? 0.526 4.704 1.868 1.00 88.44 91 GLY A C 1
ATOM 748 O O . GLY A 1 91 ? -0.657 4.925 1.599 1.00 88.44 91 GLY A O 1
ATOM 749 N N . VAL A 1 92 ? 0.968 4.471 3.103 1.00 90.88 92 VAL A N 1
ATOM 750 C CA . VAL A 1 92 ? 0.119 4.485 4.301 1.00 90.88 92 VAL A CA 1
ATOM 751 C C . VAL A 1 92 ? -0.038 5.916 4.813 1.00 90.88 92 VAL A C 1
ATOM 753 O O . VAL A 1 92 ? 0.955 6.629 4.973 1.00 90.88 92 VAL A O 1
ATOM 756 N N . PHE A 1 93 ? -1.269 6.335 5.103 1.00 88.94 93 PHE A N 1
ATOM 757 C CA . PHE A 1 93 ? -1.543 7.628 5.730 1.00 88.94 93 PHE A CA 1
ATOM 758 C C . PHE A 1 93 ? -1.428 7.511 7.247 1.00 88.94 93 PHE A C 1
ATOM 760 O O . PHE A 1 93 ? -2.047 6.635 7.841 1.00 88.94 93 PHE A O 1
ATOM 767 N N . GLU A 1 94 ? -0.665 8.414 7.872 1.00 88.62 94 GLU A N 1
ATOM 768 C CA . GLU A 1 94 ? -0.446 8.451 9.328 1.00 88.62 94 GLU A CA 1
ATOM 769 C C . GLU A 1 94 ? -0.210 7.056 9.939 1.00 88.62 94 GLU A C 1
ATOM 771 O O . GLU A 1 94 ? -1.081 6.504 10.613 1.00 88.62 94 GLU A O 1
ATOM 776 N N . ALA A 1 95 ? 0.972 6.476 9.716 1.00 88.75 95 ALA A N 1
ATOM 777 C CA . ALA A 1 95 ? 1.282 5.130 10.195 1.00 88.75 95 ALA A CA 1
ATOM 778 C C . ALA A 1 95 ? 0.970 4.944 11.694 1.00 88.75 95 ALA A C 1
ATOM 780 O O . ALA A 1 95 ? 1.283 5.790 12.545 1.00 88.75 95 ALA A O 1
ATOM 781 N N . TYR A 1 96 ? 0.346 3.810 12.016 1.00 87.50 96 TYR A N 1
ATOM 782 C CA . TYR A 1 96 ? 0.087 3.435 13.397 1.00 87.50 96 TYR A CA 1
ATOM 783 C C . TYR A 1 96 ? 1.414 3.179 14.120 1.00 87.50 96 TYR A C 1
ATOM 785 O O . TYR A 1 96 ? 2.255 2.420 13.645 1.00 87.50 96 TYR A O 1
ATOM 793 N N . ILE A 1 97 ? 1.587 3.821 15.276 1.00 84.00 97 ILE A N 1
ATOM 794 C CA . ILE A 1 97 ? 2.736 3.607 16.157 1.00 84.00 97 ILE A CA 1
ATOM 795 C C . ILE A 1 97 ? 2.209 2.799 17.343 1.00 84.00 97 ILE A C 1
ATOM 797 O O . ILE A 1 97 ? 1.406 3.349 18.109 1.00 84.00 97 ILE A O 1
ATOM 801 N N . PRO A 1 98 ? 2.591 1.519 17.484 1.00 82.31 98 PRO A N 1
ATOM 802 C CA . PRO A 1 98 ? 2.182 0.727 18.631 1.00 82.31 98 PRO A CA 1
ATOM 803 C C . PRO A 1 98 ? 2.747 1.342 19.920 1.00 82.31 98 PRO A C 1
ATOM 805 O O . PRO A 1 98 ? 3.857 1.882 19.910 1.00 82.31 98 PRO A O 1
ATOM 808 N N . PRO A 1 99 ? 1.992 1.304 21.029 1.00 78.06 99 PRO A N 1
ATOM 809 C CA . PRO A 1 99 ? 2.489 1.772 22.313 1.00 78.06 99 PRO A CA 1
ATOM 810 C C . PRO A 1 99 ? 3.688 0.931 22.763 1.00 78.06 99 PRO A C 1
ATOM 812 O O . PRO A 1 99 ? 3.756 -0.275 22.517 1.00 78.06 99 PRO A O 1
ATOM 815 N N . GLU A 1 100 ? 4.630 1.568 23.453 1.00 69.69 100 GLU A N 1
ATOM 816 C CA . GLU A 1 100 ? 5.794 0.874 23.996 1.00 69.69 100 GLU A CA 1
ATOM 817 C C . GLU A 1 100 ? 5.345 -0.171 25.029 1.00 69.69 100 GLU A C 1
ATOM 819 O O . GLU A 1 100 ? 4.669 0.147 26.010 1.00 69.69 100 GLU A O 1
ATOM 824 N N . GLY A 1 101 ? 5.744 -1.426 24.814 1.00 68.56 101 GLY A N 1
ATOM 825 C CA . GLY A 1 101 ? 5.564 -2.493 25.796 1.00 68.56 101 GLY A CA 1
ATOM 826 C C . GLY A 1 101 ? 4.361 -3.415 25.586 1.00 68.56 101 GLY A C 1
ATOM 827 O O . GLY A 1 101 ? 3.956 -4.065 26.544 1.00 68.56 101 GLY A O 1
ATOM 828 N N . ASP A 1 102 ? 3.894 -3.581 24.344 1.00 65.19 102 ASP A N 1
ATOM 829 C CA . ASP A 1 102 ? 2.972 -4.656 23.909 1.00 65.19 102 ASP A CA 1
ATOM 830 C C . ASP A 1 102 ? 3.474 -6.091 24.236 1.00 65.19 102 ASP A C 1
ATOM 832 O O . ASP A 1 102 ? 2.756 -7.067 24.076 1.00 65.19 102 ASP A O 1
ATOM 836 N N . GLY A 1 103 ? 4.703 -6.236 24.758 1.00 60.09 103 GLY A N 1
ATOM 837 C CA . GLY A 1 103 ? 5.199 -7.479 25.371 1.00 60.09 103 GLY A CA 1
ATOM 838 C C . GLY A 1 103 ? 5.793 -7.352 26.785 1.00 60.09 103 GLY A C 1
ATOM 839 O O . GLY A 1 103 ? 5.928 -8.364 27.465 1.00 60.09 103 GLY A O 1
ATOM 840 N N . LYS A 1 104 ? 6.164 -6.145 27.245 1.00 59.00 104 LYS A N 1
ATOM 841 C CA . LYS A 1 104 ? 6.762 -5.849 28.569 1.00 59.00 104 LYS A CA 1
ATOM 842 C C . LYS A 1 104 ? 6.684 -4.338 28.842 1.00 59.00 104 LYS A C 1
ATOM 844 O O . LYS A 1 104 ? 7.622 -3.615 28.521 1.00 59.00 104 LYS A O 1
ATOM 849 N N . ALA A 1 105 ? 5.589 -3.831 29.403 1.00 44.84 105 ALA A N 1
ATOM 850 C CA . ALA A 1 105 ? 5.494 -2.417 29.783 1.00 44.84 105 ALA A CA 1
ATOM 851 C C . ALA A 1 105 ? 5.705 -2.233 31.293 1.00 44.84 105 ALA A C 1
ATOM 853 O O . ALA A 1 105 ? 4.940 -2.752 32.106 1.00 44.84 105 ALA A O 1
ATOM 854 N N . SER A 1 106 ? 6.720 -1.457 31.674 1.00 51.22 106 SER A N 1
ATOM 855 C CA . SER A 1 106 ? 6.883 -0.929 33.030 1.00 51.22 106 SER A CA 1
ATOM 856 C C . SER A 1 106 ? 5.809 0.132 33.319 1.00 51.22 106 SER A C 1
ATOM 858 O O . SER A 1 106 ? 5.453 0.952 32.474 1.00 51.22 106 SER A O 1
ATOM 860 N N . LEU A 1 107 ? 5.241 0.090 34.527 1.00 56.50 107 LEU A N 1
ATOM 861 C CA . LEU A 1 107 ? 3.976 0.756 34.860 1.00 56.50 107 LEU A CA 1
ATOM 862 C C . LEU A 1 107 ? 4.027 2.297 34.856 1.00 56.50 107 LEU A C 1
ATOM 864 O O . LEU A 1 107 ? 2.980 2.915 34.664 1.00 56.50 107 LEU A O 1
ATOM 868 N N . VAL A 1 108 ? 5.197 2.928 35.013 1.00 57.94 108 VAL A N 1
ATOM 869 C CA . VAL A 1 108 ? 5.304 4.375 35.273 1.00 57.94 108 VAL A CA 1
ATOM 870 C C . VAL A 1 108 ? 6.488 4.991 34.509 1.00 57.94 108 VAL A C 1
ATOM 872 O O . VAL A 1 108 ? 7.623 4.932 34.964 1.00 57.94 108 VAL A O 1
ATOM 875 N N . SER A 1 109 ? 6.234 5.591 33.340 1.00 68.88 109 SER A N 1
ATOM 876 C CA . SER A 1 109 ? 7.207 6.414 32.597 1.00 68.88 109 SER A CA 1
ATOM 877 C C . SER A 1 109 ? 6.528 7.663 32.028 1.00 68.88 109 SER A C 1
ATOM 879 O O . SER A 1 109 ? 5.389 7.608 31.560 1.00 68.88 109 SER A O 1
ATOM 881 N N . THR A 1 110 ? 7.242 8.789 32.008 1.00 70.00 110 THR A N 1
ATOM 882 C CA . THR A 1 110 ? 6.829 10.050 31.365 1.00 70.00 110 THR A CA 1
ATOM 883 C C . THR A 1 110 ? 6.616 9.913 29.855 1.00 70.00 110 THR A C 1
ATOM 885 O O . THR A 1 110 ? 5.808 10.648 29.284 1.00 70.00 110 THR A O 1
ATOM 888 N N . THR A 1 111 ? 7.266 8.946 29.199 1.00 70.88 111 THR A N 1
ATOM 889 C CA . THR A 1 111 ? 7.026 8.631 27.779 1.00 70.88 111 THR A CA 1
ATOM 890 C C . THR A 1 111 ? 5.613 8.089 27.546 1.00 70.88 111 THR A C 1
ATOM 892 O O . THR A 1 111 ? 4.959 8.475 26.576 1.00 70.88 111 THR A O 1
ATOM 895 N N . ARG A 1 112 ? 5.077 7.308 28.494 1.00 70.62 112 ARG A N 1
ATOM 896 C CA . ARG A 1 112 ? 3.728 6.724 28.426 1.00 70.62 112 ARG A CA 1
ATOM 897 C C . ARG A 1 112 ? 2.626 7.780 28.482 1.00 70.62 112 ARG A C 1
ATOM 899 O O . ARG A 1 112 ? 1.629 7.655 27.779 1.00 70.62 112 ARG A O 1
ATOM 906 N N . ALA A 1 113 ? 2.806 8.841 29.270 1.00 74.19 113 ALA A N 1
ATOM 907 C CA . ALA A 1 113 ? 1.839 9.939 29.335 1.00 74.19 113 ALA A CA 1
ATOM 908 C C . ALA A 1 113 ? 1.723 10.668 27.985 1.00 74.19 113 ALA A C 1
ATOM 910 O O . ALA A 1 113 ? 0.617 10.913 27.504 1.00 74.19 113 ALA A O 1
ATOM 911 N N . LYS A 1 114 ? 2.859 10.939 27.326 1.00 77.94 114 LYS A N 1
ATOM 912 C CA . LYS A 1 114 ? 2.874 11.537 25.980 1.00 77.94 114 LYS A CA 1
ATOM 913 C C . LYS A 1 114 ? 2.204 10.624 24.950 1.00 77.94 114 LYS A C 1
ATOM 915 O O . LYS A 1 114 ? 1.405 11.096 24.146 1.00 77.94 114 LYS A O 1
ATOM 920 N N . GLN A 1 115 ? 2.474 9.320 25.013 1.00 77.94 115 GLN A N 1
ATOM 921 C CA . GLN A 1 115 ? 1.834 8.329 24.143 1.00 77.94 115 GLN A CA 1
ATOM 922 C C . GLN A 1 115 ? 0.323 8.239 24.382 1.00 77.94 115 GLN A C 1
ATOM 924 O O . GLN A 1 115 ? -0.437 8.178 23.423 1.00 77.94 115 GLN A O 1
ATOM 929 N N . ALA A 1 116 ? -0.136 8.287 25.635 1.00 77.00 116 ALA A N 1
ATOM 930 C CA . ALA A 1 116 ? -1.559 8.233 25.963 1.00 77.00 116 ALA A CA 1
ATOM 931 C C . ALA A 1 116 ? -2.338 9.419 25.370 1.00 77.00 116 ALA A C 1
ATOM 933 O O . ALA A 1 116 ? -3.408 9.221 24.793 1.00 77.00 116 ALA A O 1
ATOM 934 N N . VAL A 1 117 ? -1.782 10.635 25.446 1.00 82.44 117 VAL A N 1
ATOM 935 C CA . VAL A 1 117 ? -2.387 11.828 24.826 1.00 82.44 117 VAL A CA 1
ATOM 936 C C . VAL A 1 117 ? -2.460 11.670 23.304 1.00 82.44 117 VAL A C 1
ATOM 938 O O . VAL A 1 117 ? -3.520 11.882 22.714 1.00 82.44 117 VAL A O 1
ATOM 941 N N . GLN A 1 118 ? -1.376 11.212 22.669 1.00 82.25 118 GLN A N 1
ATOM 942 C CA . GLN A 1 118 ? -1.350 10.958 21.223 1.00 82.25 118 GLN A CA 1
ATOM 943 C C . GLN A 1 118 ? -2.335 9.862 20.797 1.00 82.25 118 GLN A C 1
ATOM 945 O O . GLN A 1 118 ? -2.961 9.968 19.745 1.00 82.25 118 GLN A O 1
ATOM 950 N N . LEU A 1 119 ? -2.500 8.808 21.598 1.00 81.50 119 LEU A N 1
ATOM 951 C CA . LEU A 1 119 ? -3.466 7.745 21.326 1.00 81.50 119 LEU A CA 1
ATOM 952 C C . LEU A 1 119 ? -4.898 8.272 21.352 1.00 81.50 119 LEU A C 1
ATOM 954 O O . LEU A 1 119 ? -5.705 7.873 20.515 1.00 81.50 119 LEU A O 1
ATOM 958 N N . LEU A 1 120 ? -5.213 9.178 22.277 1.00 84.12 120 LEU A N 1
ATOM 959 C CA . LEU A 1 120 ? -6.546 9.763 22.381 1.00 84.12 120 LEU A CA 1
ATOM 960 C C . LEU A 1 120 ? -6.859 10.648 21.166 1.00 84.12 120 LEU A C 1
ATOM 962 O O . LEU A 1 120 ? -7.930 10.512 20.573 1.00 84.12 120 LEU A O 1
ATOM 966 N N . GLU A 1 121 ? -5.900 11.470 20.733 1.00 85.81 121 GLU A N 1
ATOM 967 C CA . GLU A 1 121 ? -6.019 12.266 19.504 1.00 85.81 121 GLU A CA 1
ATOM 968 C C . GLU A 1 121 ? -6.179 11.375 18.260 1.00 85.81 121 GLU A C 1
ATOM 970 O O . GLU A 1 121 ? -7.069 11.575 17.434 1.00 85.81 121 GLU A O 1
ATOM 975 N N . LYS A 1 122 ? -5.355 10.331 18.127 1.00 86.50 122 LYS A N 1
ATOM 976 C CA . LYS A 1 122 ? -5.444 9.4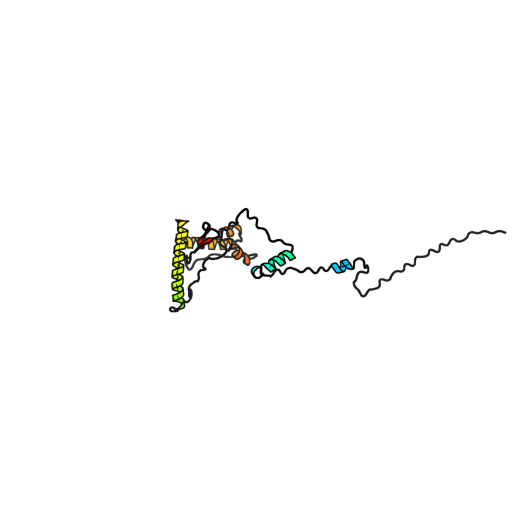04 16.990 1.00 86.50 122 LYS A CA 1
ATOM 977 C C . LYS A 1 122 ? -6.752 8.615 16.998 1.00 86.50 122 LYS A C 1
ATOM 979 O O . LYS A 1 122 ? -7.293 8.334 15.930 1.00 86.50 122 LYS A O 1
ATOM 984 N N . LYS A 1 123 ? -7.284 8.283 18.178 1.00 86.88 123 LYS A N 1
ATOM 985 C CA . LYS A 1 123 ? -8.567 7.587 18.328 1.00 86.88 123 LYS A CA 1
ATOM 986 C C . LYS A 1 123 ? -9.736 8.466 17.893 1.00 86.88 123 LYS A C 1
ATOM 988 O O . LYS A 1 123 ? -10.630 7.956 17.223 1.00 86.88 123 LYS A O 1
ATOM 993 N N . SER A 1 124 ? -9.733 9.763 18.213 1.00 89.06 124 SER A N 1
ATOM 994 C CA . SER A 1 124 ? -10.797 10.671 17.758 1.00 89.06 124 SER A CA 1
ATOM 995 C C . SER A 1 124 ? -10.822 10.792 16.231 1.00 89.06 124 SER A C 1
ATOM 997 O O . SER A 1 124 ? -11.892 10.664 15.632 1.00 89.06 124 SER A O 1
ATOM 999 N N . LYS A 1 125 ? -9.648 10.900 15.593 1.00 91.19 125 LYS A N 1
ATOM 1000 C CA . LYS A 1 125 ? -9.496 10.852 14.129 1.00 91.19 125 LYS A CA 1
ATOM 1001 C C . LYS A 1 125 ? -10.005 9.534 13.537 1.00 91.19 125 LYS A C 1
ATOM 1003 O O . LYS A 1 125 ? -10.773 9.562 12.578 1.00 91.19 125 LYS A O 1
ATOM 1008 N N . SER A 1 126 ? -9.671 8.392 14.146 1.00 91.81 126 SER A N 1
ATOM 1009 C CA . SER A 1 126 ? -10.171 7.080 13.705 1.00 91.81 126 SER A CA 1
ATOM 1010 C C . SER A 1 126 ? -11.694 6.972 13.795 1.00 91.81 126 SER A C 1
ATOM 1012 O O . SER A 1 126 ? -12.324 6.423 12.897 1.00 91.81 126 SER A O 1
ATOM 1014 N N . MET A 1 127 ? -12.317 7.521 14.843 1.00 92.12 127 MET A N 1
ATOM 1015 C CA . MET A 1 127 ? -13.781 7.532 14.948 1.00 92.12 127 MET A CA 1
ATOM 1016 C C . MET A 1 127 ? -14.431 8.371 13.844 1.00 92.12 127 MET A C 1
ATOM 1018 O O . MET A 1 127 ? -15.469 7.975 13.319 1.00 92.12 127 MET A O 1
ATOM 1022 N N . MET A 1 128 ? -13.839 9.514 13.478 1.00 93.50 128 MET A N 1
ATOM 1023 C CA . MET A 1 128 ? -14.334 10.323 12.359 1.00 93.50 128 MET A CA 1
ATOM 1024 C C . MET A 1 128 ? -14.162 9.601 11.020 1.00 93.50 128 MET A C 1
ATOM 1026 O O . MET A 1 128 ? -15.077 9.628 10.203 1.00 93.50 128 MET A O 1
ATOM 1030 N N . ALA A 1 129 ? -13.038 8.907 10.822 1.00 94.06 129 ALA A N 1
ATOM 1031 C CA . ALA A 1 129 ? -12.802 8.088 9.635 1.00 94.06 129 ALA A CA 1
ATOM 1032 C C . ALA A 1 129 ? -13.859 6.980 9.498 1.00 94.06 129 ALA A C 1
ATOM 1034 O O . ALA A 1 129 ? -14.503 6.876 8.461 1.00 94.06 129 ALA A O 1
ATOM 1035 N N . ILE A 1 130 ? -14.139 6.233 10.572 1.00 93.69 130 ILE A N 1
ATOM 1036 C CA . ILE A 1 130 ? -15.184 5.195 10.570 1.00 93.69 130 ILE A CA 1
ATOM 1037 C C . ILE A 1 130 ? -16.562 5.793 10.260 1.00 93.69 130 ILE A C 1
ATOM 1039 O O . ILE A 1 130 ? -17.329 5.205 9.506 1.00 93.69 130 ILE A O 1
ATOM 1043 N N . ARG A 1 131 ? -16.889 6.977 10.797 1.00 92.81 131 ARG A N 1
ATOM 1044 C CA . ARG A 1 131 ? -18.140 7.674 10.448 1.00 92.81 131 ARG A CA 1
ATOM 1045 C C . ARG A 1 131 ? -18.196 8.053 8.968 1.00 92.81 131 ARG A C 1
ATOM 1047 O O . ARG A 1 131 ? -19.257 7.936 8.369 1.00 92.81 131 ARG A O 1
ATOM 1054 N N . LYS A 1 132 ? -17.072 8.477 8.383 1.00 93.62 132 LYS A N 1
ATOM 1055 C CA . LYS A 1 132 ? -16.972 8.785 6.951 1.00 93.62 132 LYS A CA 1
ATOM 1056 C C . LYS A 1 132 ? -17.160 7.520 6.105 1.00 93.62 132 LYS A C 1
ATOM 1058 O O . LYS A 1 132 ? -17.929 7.562 5.158 1.00 93.62 132 LYS A O 1
ATOM 1063 N N . VAL A 1 133 ? -16.571 6.383 6.484 1.00 93.81 133 VAL A N 1
ATOM 1064 C CA . VAL A 1 133 ? -16.832 5.088 5.816 1.00 93.81 133 VAL A CA 1
ATOM 1065 C C . VAL A 1 133 ? -18.319 4.737 5.879 1.00 93.81 133 VAL A C 1
ATOM 1067 O O . VAL A 1 133 ? -18.926 4.473 4.847 1.00 93.81 133 VAL A O 1
ATOM 1070 N N . LYS A 1 134 ? -18.937 4.865 7.060 1.00 94.06 134 LYS A N 1
ATOM 1071 C CA . LYS A 1 134 ? -20.373 4.610 7.250 1.00 94.06 134 LYS A CA 1
ATOM 1072 C C . LYS A 1 134 ? -21.297 5.512 6.432 1.00 94.06 134 LYS A C 1
ATOM 1074 O O . LYS A 1 134 ? -22.436 5.139 6.198 1.00 94.06 134 LYS A O 1
ATOM 1079 N N . SER A 1 135 ? -20.836 6.693 6.010 1.00 93.00 135 SER A N 1
ATOM 1080 C CA . SER A 1 135 ? -21.624 7.545 5.107 1.00 93.00 135 SER A CA 1
ATOM 1081 C C . SER A 1 135 ? -21.660 7.046 3.661 1.00 93.00 135 SER A C 1
ATOM 1083 O O . SER A 1 135 ? -22.537 7.464 2.915 1.00 93.00 135 SER A O 1
ATOM 1085 N N . TYR A 1 136 ? -20.728 6.171 3.268 1.00 92.38 136 TYR A N 1
ATOM 1086 C CA . TYR A 1 136 ? -20.723 5.522 1.954 1.00 92.38 136 TYR A CA 1
ATOM 1087 C C . TYR A 1 136 ? -21.300 4.104 2.008 1.00 92.38 136 TYR A C 1
ATOM 1089 O O . TYR A 1 136 ? -21.939 3.676 1.052 1.00 92.38 136 TYR A O 1
ATOM 1097 N N . GLU A 1 137 ? -21.084 3.390 3.113 1.00 92.19 137 GLU A N 1
ATOM 1098 C CA . GLU A 1 137 ? -21.555 2.022 3.328 1.00 92.19 137 GLU A CA 1
ATOM 1099 C C . GLU A 1 137 ? -22.277 1.923 4.679 1.00 92.19 137 GLU A C 1
ATOM 1101 O O . GLU A 1 137 ? -21.647 1.874 5.737 1.00 92.19 137 GLU A O 1
ATOM 1106 N N . GLU A 1 138 ? -23.612 1.922 4.648 1.00 90.81 138 GLU A N 1
ATOM 1107 C CA . GLU A 1 138 ? -24.444 1.972 5.861 1.00 90.81 138 GLU A CA 1
ATOM 1108 C C . GLU A 1 138 ? -24.301 0.712 6.732 1.00 90.81 138 GLU A C 1
ATOM 1110 O O . GLU A 1 138 ? -24.258 0.811 7.962 1.00 90.81 138 GLU A O 1
ATOM 1115 N N . ASP A 1 139 ? -24.132 -0.452 6.099 1.00 93.12 139 ASP A N 1
ATOM 1116 C CA . ASP A 1 139 ? -24.014 -1.763 6.753 1.00 93.12 139 ASP A CA 1
ATOM 1117 C C . ASP A 1 139 ? -22.607 -2.046 7.316 1.00 93.12 139 ASP A C 1
ATOM 1119 O O . ASP A 1 139 ? -22.328 -3.135 7.818 1.00 93.12 139 ASP A O 1
ATOM 1123 N N . PHE A 1 140 ? -21.693 -1.071 7.268 1.00 93.56 140 PHE A N 1
ATOM 1124 C CA . PHE A 1 140 ? -20.323 -1.268 7.726 1.00 93.56 140 PHE A CA 1
ATOM 1125 C C . PHE A 1 140 ? -20.239 -1.468 9.253 1.00 93.56 140 PHE A C 1
ATOM 1127 O O . PHE A 1 140 ? -20.460 -0.539 10.048 1.00 93.56 140 PHE A O 1
ATOM 1134 N N . ASP A 1 141 ? -19.804 -2.661 9.676 1.00 93.12 141 ASP A N 1
ATOM 1135 C CA . ASP A 1 141 ? -19.406 -2.949 11.056 1.00 93.12 141 ASP A CA 1
ATOM 1136 C C . ASP A 1 141 ? -17.914 -3.279 11.195 1.00 93.12 141 ASP A C 1
ATOM 1138 O O . ASP A 1 141 ? -17.347 -4.137 10.520 1.00 93.12 141 ASP A O 1
ATOM 1142 N N . ALA A 1 142 ? -17.272 -2.627 12.166 1.00 91.25 142 ALA A N 1
ATOM 1143 C CA . ALA A 1 142 ? -15.841 -2.764 12.404 1.00 91.25 142 ALA A CA 1
ATOM 1144 C C . ALA A 1 142 ? -15.461 -4.141 12.977 1.00 91.25 142 ALA A C 1
ATOM 1146 O O . ALA A 1 142 ? -14.330 -4.590 12.781 1.00 91.25 142 ALA A O 1
ATOM 1147 N N . LYS A 1 143 ? -16.364 -4.813 13.708 1.00 90.69 143 LYS A N 1
ATOM 1148 C CA . LYS A 1 143 ? -16.072 -6.141 14.274 1.00 90.69 143 LYS A CA 1
ATOM 1149 C C . LYS A 1 143 ? -16.176 -7.227 13.211 1.00 90.69 143 LYS A C 1
ATOM 1151 O O . LYS A 1 143 ? -15.335 -8.122 13.183 1.00 90.69 143 LYS A O 1
ATOM 1156 N N . GLU A 1 144 ? -17.178 -7.145 12.342 1.00 93.75 144 GLU A N 1
ATOM 1157 C CA . GLU A 1 144 ? -17.312 -8.057 11.203 1.00 93.75 144 GLU A CA 1
ATOM 1158 C C . GLU A 1 144 ? -16.188 -7.857 10.188 1.00 93.75 144 GLU A C 1
ATOM 1160 O O . GLU A 1 144 ? -15.574 -8.834 9.757 1.00 93.75 144 GLU A O 1
ATOM 1165 N N . PHE A 1 145 ? -15.815 -6.602 9.919 1.00 94.88 145 PHE A N 1
ATOM 1166 C CA . PHE A 1 145 ? -14.673 -6.275 9.069 1.00 94.88 145 PHE A CA 1
ATOM 1167 C C . PHE A 1 145 ? -13.381 -6.969 9.521 1.00 94.88 145 PHE A C 1
ATOM 1169 O O . PHE A 1 145 ? -12.638 -7.478 8.688 1.00 94.88 145 PHE A O 1
ATOM 1176 N N . ALA A 1 146 ? -13.120 -7.058 10.830 1.00 94.69 146 ALA A N 1
ATOM 1177 C CA . ALA A 1 146 ? -11.924 -7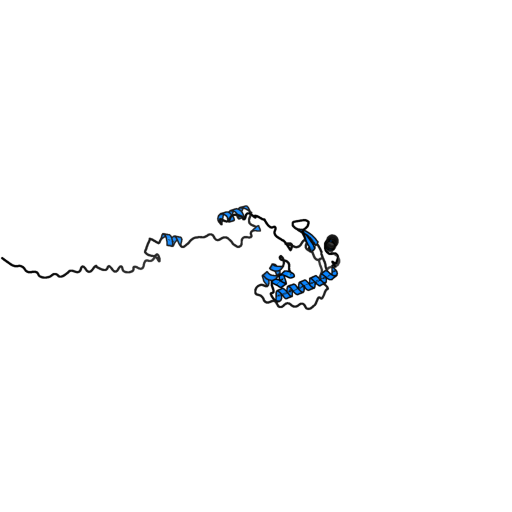.728 11.342 1.00 94.69 146 ALA A CA 1
ATOM 1178 C C . ALA A 1 146 ? -11.867 -9.224 10.970 1.00 94.69 146 ALA A C 1
ATOM 1180 O O . ALA A 1 146 ? -10.789 -9.741 10.677 1.00 94.69 146 ALA A O 1
ATOM 1181 N N . LYS A 1 147 ? -13.020 -9.906 10.931 1.00 94.38 147 LYS A N 1
ATOM 1182 C CA . LYS A 1 147 ? -13.121 -11.308 10.492 1.00 94.38 147 LYS A CA 1
ATOM 1183 C C . LYS A 1 147 ? -12.937 -11.428 8.980 1.00 94.38 147 LYS A C 1
ATOM 1185 O O . LYS A 1 147 ? -12.161 -12.255 8.517 1.00 94.38 147 LYS A O 1
ATOM 1190 N N . ILE A 1 148 ? -13.579 -10.545 8.215 1.00 95.62 148 ILE A N 1
ATOM 1191 C CA . ILE A 1 148 ? -13.438 -10.502 6.752 1.00 95.62 148 ILE A CA 1
ATOM 1192 C C . ILE A 1 148 ? -11.975 -10.242 6.360 1.00 95.62 148 ILE A C 1
AT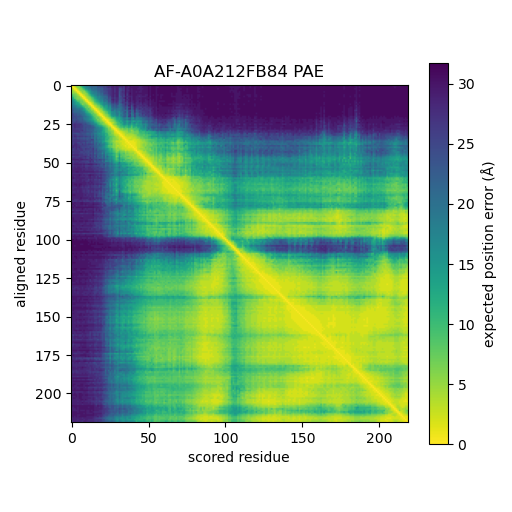OM 1194 O O . ILE A 1 148 ? -11.444 -10.892 5.461 1.00 95.62 148 ILE A O 1
ATOM 1198 N N . ALA A 1 149 ? -11.291 -9.335 7.058 1.00 96.00 149 ALA A N 1
ATOM 1199 C CA . ALA A 1 149 ? -9.883 -9.030 6.827 1.00 96.00 149 ALA A CA 1
ATOM 1200 C C . ALA A 1 149 ? -8.977 -10.247 7.077 1.00 96.00 149 ALA A C 1
ATOM 1202 O O . ALA A 1 149 ? -8.040 -10.486 6.313 1.00 96.00 149 ALA A O 1
ATOM 1203 N N . GLN A 1 150 ? -9.273 -11.043 8.107 1.00 95.31 150 GLN A N 1
ATOM 1204 C CA . GLN A 1 150 ? -8.577 -12.300 8.377 1.00 95.31 150 GLN A CA 1
ATOM 1205 C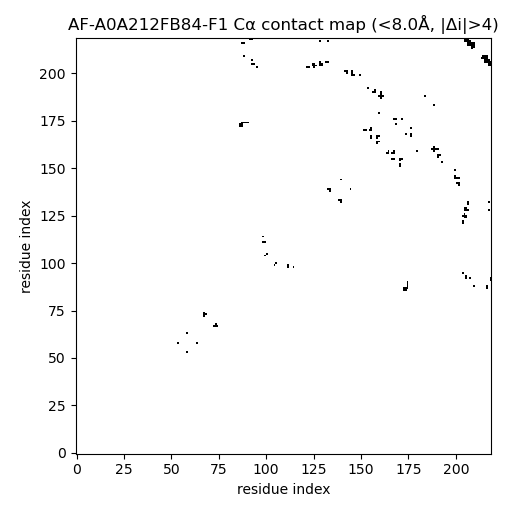 C . GLN A 1 150 ? -8.787 -13.312 7.243 1.00 95.31 150 GLN A C 1
ATOM 1207 O O . GLN A 1 150 ? -7.816 -13.902 6.768 1.00 95.31 150 GLN A O 1
ATOM 1212 N N . ASP A 1 151 ? -10.013 -13.456 6.740 1.00 96.38 151 ASP A N 1
ATOM 1213 C CA . ASP A 1 151 ? -10.303 -14.341 5.607 1.00 96.38 151 ASP A CA 1
ATOM 1214 C C . ASP A 1 151 ? -9.580 -13.897 4.326 1.00 96.38 151 ASP A C 1
ATOM 1216 O O . ASP A 1 151 ? -9.029 -14.728 3.600 1.00 96.38 151 ASP A O 1
ATOM 1220 N N . ILE A 1 152 ? -9.538 -12.588 4.047 1.00 97.56 152 ILE A N 1
ATOM 1221 C CA . ILE A 1 152 ? -8.785 -12.016 2.917 1.00 97.56 152 ILE A CA 1
ATOM 1222 C C . ILE A 1 152 ? -7.291 -12.315 3.071 1.00 97.56 152 ILE A C 1
ATOM 1224 O O . ILE A 1 152 ? -6.643 -12.732 2.110 1.00 97.56 152 ILE A O 1
ATOM 1228 N N . TYR A 1 153 ? -6.748 -12.149 4.280 1.00 96.69 153 TYR A N 1
ATOM 1229 C CA . TYR A 1 153 ? -5.353 -12.454 4.580 1.00 96.69 153 TYR A CA 1
ATOM 1230 C C . TYR A 1 153 ? -5.027 -13.926 4.306 1.00 96.69 153 TYR A C 1
ATOM 1232 O O . TYR A 1 153 ? -4.037 -14.215 3.628 1.00 96.69 153 TYR A O 1
ATOM 1240 N N . ILE A 1 154 ? -5.870 -14.853 4.773 1.00 96.88 154 ILE A N 1
ATOM 1241 C CA . ILE A 1 154 ? -5.688 -16.293 4.555 1.00 96.88 154 ILE A CA 1
ATOM 1242 C C . ILE A 1 154 ? -5.726 -16.609 3.057 1.00 96.88 154 ILE A C 1
ATOM 1244 O O . ILE A 1 154 ? -4.779 -17.193 2.527 1.00 96.88 154 ILE A O 1
ATOM 1248 N N . LYS A 1 155 ? -6.758 -16.144 2.345 1.00 97.25 155 LYS A N 1
ATOM 1249 C CA . LYS A 1 155 ? -6.919 -16.380 0.901 1.00 97.25 155 LYS A CA 1
ATOM 1250 C C . LYS A 1 155 ? -5.765 -15.810 0.077 1.00 97.25 155 LYS A C 1
ATOM 1252 O O . LYS A 1 155 ? -5.318 -16.451 -0.875 1.00 97.25 155 LYS A O 1
ATOM 1257 N N . ALA A 1 156 ? -5.236 -14.643 0.446 1.00 96.94 156 ALA A N 1
ATOM 1258 C CA . ALA A 1 156 ? -4.071 -14.060 -0.212 1.00 96.94 156 ALA A CA 1
ATOM 1259 C C . ALA A 1 156 ? -2.825 -14.952 -0.065 1.00 96.94 156 ALA A C 1
ATOM 1261 O O . ALA A 1 156 ? -2.122 -15.197 -1.048 1.00 96.94 156 ALA A O 1
ATOM 1262 N N . HIS A 1 157 ? -2.568 -15.489 1.132 1.00 96.06 157 HIS A N 1
ATOM 1263 C CA . HIS A 1 157 ? -1.419 -16.367 1.378 1.00 96.06 157 HIS A CA 1
ATOM 1264 C C . HIS A 1 157 ? -1.586 -17.747 0.733 1.00 96.06 157 HIS A C 1
ATOM 1266 O O . HIS A 1 157 ? -0.624 -18.281 0.181 1.00 96.06 157 HIS A O 1
ATOM 1272 N N . GLU A 1 158 ? -2.800 -18.298 0.714 1.00 95.88 158 GLU A N 1
ATOM 1273 C CA . GLU A 1 158 ? -3.101 -19.523 -0.035 1.00 95.88 158 GLU A CA 1
ATOM 1274 C C . GLU A 1 158 ? -2.888 -19.336 -1.541 1.00 95.88 158 GLU A C 1
ATOM 1276 O O . GLU A 1 158 ? -2.270 -20.182 -2.189 1.00 95.88 158 GLU A O 1
ATOM 1281 N N . SER A 1 159 ? -3.341 -18.208 -2.097 1.00 95.00 159 SER A N 1
ATOM 1282 C CA . SER A 1 159 ? -3.138 -17.859 -3.511 1.00 95.00 159 SER A CA 1
ATOM 1283 C C . SER A 1 159 ? -1.651 -17.704 -3.837 1.00 95.00 159 SER A C 1
ATOM 1285 O O . SER A 1 159 ? -1.176 -18.180 -4.872 1.00 95.00 159 SER A O 1
ATOM 1287 N N . LEU A 1 160 ? -0.884 -17.089 -2.927 1.00 94.75 160 LEU A N 1
ATOM 1288 C CA . LEU A 1 160 ? 0.567 -16.961 -3.052 1.00 94.75 160 LEU A CA 1
ATOM 1289 C C . LEU A 1 160 ? 1.257 -18.331 -3.053 1.00 94.75 160 LEU A C 1
ATOM 1291 O O . LEU A 1 160 ? 2.116 -18.563 -3.904 1.00 94.75 160 LEU A O 1
ATOM 1295 N N . ALA A 1 161 ? 0.868 -19.226 -2.140 1.00 94.31 161 ALA A N 1
ATOM 1296 C CA . ALA A 1 161 ? 1.416 -20.576 -2.019 1.00 94.31 161 ALA A CA 1
ATOM 1297 C C . ALA A 1 161 ? 1.099 -21.450 -3.245 1.00 94.31 161 ALA A C 1
ATOM 1299 O O . ALA A 1 161 ? 1.978 -22.148 -3.746 1.00 94.31 161 ALA A O 1
ATOM 1300 N N . LYS A 1 162 ? -0.127 -21.359 -3.782 1.00 93.69 162 LYS A N 1
ATOM 1301 C CA . LYS A 1 162 ? -0.525 -22.008 -5.048 1.00 93.69 162 LYS A CA 1
ATOM 1302 C C . LYS A 1 162 ? 0.187 -21.411 -6.266 1.00 93.69 162 LYS A C 1
ATOM 1304 O O . LYS A 1 162 ? 0.328 -22.073 -7.290 1.00 93.69 162 LYS A O 1
ATOM 1309 N N . GLY A 1 163 ? 0.624 -20.156 -6.169 1.00 91.44 163 GLY A N 1
ATOM 1310 C CA . GLY A 1 163 ? 1.266 -19.424 -7.255 1.00 91.44 163 GLY A CA 1
ATOM 1311 C C . GLY A 1 163 ? 0.292 -18.795 -8.259 1.00 91.44 163 GLY A C 1
ATOM 1312 O O . GLY A 1 163 ? 0.753 -18.325 -9.305 1.00 91.44 163 GLY A O 1
ATOM 1313 N N . ASP A 1 164 ? -1.009 -18.738 -7.950 1.00 93.44 164 ASP A N 1
ATOM 1314 C CA . ASP A 1 164 ? -2.024 -18.124 -8.812 1.00 93.44 164 ASP A CA 1
ATOM 1315 C C . ASP A 1 164 ? -1.935 -16.591 -8.755 1.00 93.44 164 ASP A C 1
ATOM 1317 O O . ASP A 1 164 ? -2.169 -15.943 -7.733 1.00 93.44 164 ASP A O 1
ATOM 1321 N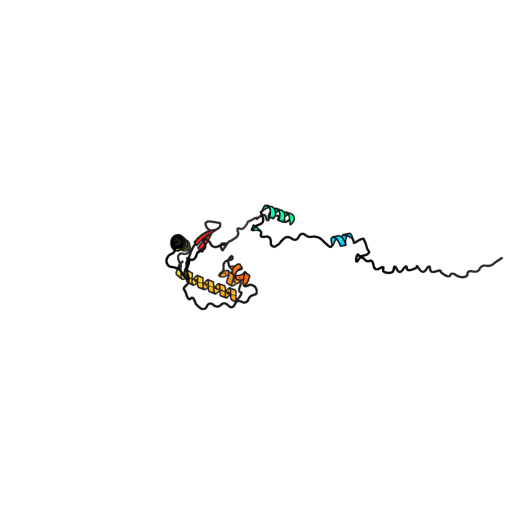 N . LYS A 1 165 ? -1.575 -15.991 -9.893 1.00 93.25 165 LYS A N 1
ATOM 1322 C CA . LYS A 1 165 ? -1.404 -14.541 -10.033 1.00 93.25 165 LYS A CA 1
ATOM 1323 C C . LYS A 1 165 ? -2.732 -13.802 -10.181 1.00 93.25 165 LYS A C 1
ATOM 1325 O O . LYS A 1 165 ? -2.797 -12.631 -9.821 1.00 93.25 165 LYS A O 1
ATOM 1330 N N . ALA A 1 166 ? -3.740 -14.428 -10.783 1.00 94.94 166 ALA A N 1
ATOM 1331 C CA . ALA A 1 166 ? -5.017 -13.783 -11.065 1.00 94.94 166 ALA A CA 1
ATOM 1332 C C . ALA A 1 166 ? -5.861 -13.702 -9.795 1.00 94.94 166 ALA A C 1
ATOM 1334 O O . ALA A 1 166 ? -6.434 -12.653 -9.506 1.00 94.94 166 ALA A O 1
ATOM 1335 N N . GLU A 1 167 ? -5.870 -14.784 -9.017 1.00 95.31 167 GLU A N 1
ATOM 1336 C CA . GLU A 1 167 ? -6.566 -14.834 -7.737 1.00 95.31 167 GLU A CA 1
ATOM 1337 C C . GLU A 1 167 ? -5.934 -13.870 -6.718 1.00 95.31 167 GLU A C 1
ATOM 1339 O O . GLU A 1 167 ? -6.638 -13.063 -6.112 1.00 95.31 167 GLU A O 1
ATOM 1344 N N . LEU A 1 168 ? -4.599 -13.835 -6.627 1.00 95.12 168 LEU A N 1
ATOM 1345 C CA . LEU A 1 168 ? -3.884 -12.948 -5.700 1.00 95.12 168 LEU A CA 1
ATOM 1346 C C . LEU A 1 168 ? -4.214 -11.457 -5.903 1.00 95.12 168 LEU A C 1
ATOM 1348 O O . LEU A 1 168 ? -4.348 -10.719 -4.929 1.00 95.12 168 LEU A O 1
ATOM 1352 N N . ARG A 1 169 ? -4.386 -11.006 -7.154 1.00 94.81 169 ARG A N 1
ATOM 1353 C CA . ARG A 1 169 ? -4.726 -9.603 -7.476 1.00 94.81 169 ARG A CA 1
ATOM 1354 C C . ARG A 1 169 ? -6.113 -9.177 -6.997 1.00 94.81 169 ARG A C 1
ATOM 1356 O O . ARG A 1 169 ? -6.382 -7.986 -6.958 1.00 94.81 169 ARG A O 1
ATOM 1363 N N . ARG A 1 170 ? -7.002 -10.120 -6.674 1.00 95.31 170 ARG A N 1
ATOM 1364 C CA . ARG A 1 170 ? -8.336 -9.803 -6.138 1.00 95.31 170 ARG A CA 1
ATOM 1365 C C . ARG A 1 170 ? -8.290 -9.450 -4.656 1.00 95.31 170 ARG A C 1
ATOM 1367 O O . ARG A 1 170 ? -9.135 -8.699 -4.191 1.00 95.31 170 ARG A O 1
ATOM 1374 N N . TYR A 1 171 ? -7.320 -10.004 -3.932 1.00 95.94 171 TYR A N 1
ATOM 1375 C CA . TYR A 1 171 ? -7.188 -9.834 -2.485 1.00 95.94 171 TYR A CA 1
ATOM 1376 C C . TYR A 1 171 ? -6.140 -8.787 -2.095 1.00 95.94 171 TYR A C 1
ATOM 1378 O O . TYR A 1 171 ? -6.179 -8.269 -0.984 1.00 95.94 171 TYR A O 1
ATOM 1386 N N . VAL A 1 172 ? -5.192 -8.486 -2.987 1.00 95.31 172 VAL A N 1
ATOM 1387 C CA . VAL A 1 172 ? -4.048 -7.611 -2.710 1.00 95.31 172 VAL A CA 1
ATOM 1388 C C . VAL A 1 172 ? -4.049 -6.413 -3.658 1.00 95.31 172 VAL A C 1
ATOM 1390 O O . VAL A 1 172 ? -4.264 -6.565 -4.858 1.00 95.31 172 VAL A O 1
ATOM 1393 N N . THR A 1 173 ? -3.749 -5.230 -3.121 1.00 94.94 173 THR A N 1
ATOM 1394 C CA . THR A 1 173 ? -3.637 -3.976 -3.883 1.00 94.94 173 THR A CA 1
ATOM 1395 C C . THR A 1 173 ? -2.391 -3.941 -4.772 1.00 94.94 173 THR A C 1
ATOM 1397 O O . THR A 1 173 ? -1.416 -4.663 -4.547 1.00 94.94 173 THR A O 1
ATOM 1400 N N . GLU A 1 174 ? -2.360 -3.052 -5.767 1.00 92.69 174 GLU A N 1
ATOM 1401 C CA . GLU A 1 174 ? -1.237 -2.935 -6.707 1.00 92.69 174 GLU A CA 1
ATOM 1402 C C . GLU A 1 174 ? 0.070 -2.528 -6.025 1.00 92.69 174 GLU A C 1
ATOM 1404 O O . GLU A 1 174 ? 1.145 -2.874 -6.513 1.00 92.69 174 GLU A O 1
ATOM 1409 N N . LYS A 1 175 ? -0.010 -1.825 -4.888 1.00 92.25 175 LYS A N 1
ATOM 1410 C CA . LYS A 1 175 ? 1.163 -1.461 -4.090 1.00 92.25 175 LYS A CA 1
ATOM 1411 C C . LYS A 1 175 ? 1.764 -2.671 -3.374 1.00 92.25 175 LYS A C 1
ATOM 1413 O O . LYS A 1 175 ? 2.982 -2.830 -3.383 1.00 92.25 175 LYS A O 1
ATOM 1418 N N . ALA A 1 176 ? 0.927 -3.522 -2.784 1.00 93.31 176 ALA A N 1
ATOM 1419 C CA . ALA A 1 176 ? 1.374 -4.681 -2.016 1.00 93.31 176 ALA A CA 1
ATOM 1420 C C . ALA A 1 176 ? 1.719 -5.890 -2.908 1.00 93.31 176 ALA A C 1
ATOM 1422 O O . ALA A 1 176 ? 2.613 -6.666 -2.583 1.00 93.31 176 ALA A O 1
ATOM 1423 N N . TYR A 1 177 ? 1.080 -6.043 -4.070 1.00 94.25 177 TYR A N 1
ATOM 1424 C CA . TYR A 1 177 ? 1.335 -7.147 -5.002 1.00 94.25 177 TYR A CA 1
ATOM 1425 C C . TYR A 1 177 ? 2.823 -7.369 -5.364 1.00 94.25 177 TYR A C 1
ATOM 1427 O O . TYR A 1 177 ? 3.282 -8.517 -5.302 1.00 94.25 177 TYR A O 1
ATOM 1435 N N . PRO A 1 178 ? 3.614 -6.339 -5.735 1.00 93.75 178 PRO A N 1
ATOM 1436 C CA . PRO A 1 178 ? 5.037 -6.526 -6.001 1.00 93.75 178 PRO A CA 1
ATOM 1437 C C . PRO A 1 178 ? 5.808 -6.950 -4.749 1.00 93.75 178 PRO A C 1
ATOM 1439 O O . PRO A 1 178 ? 6.697 -7.788 -4.862 1.00 93.75 178 PRO A O 1
ATOM 1442 N N . GLU A 1 179 ? 5.447 -6.454 -3.564 1.00 92.25 179 GLU A N 1
ATOM 1443 C CA . GLU A 1 179 ? 6.099 -6.818 -2.299 1.00 92.25 179 GLU A CA 1
ATOM 1444 C C . GLU A 1 179 ? 5.856 -8.295 -1.953 1.00 92.25 179 GLU A C 1
ATOM 1446 O O . GLU A 1 179 ? 6.798 -9.014 -1.619 1.00 92.25 179 GLU A O 1
ATOM 1451 N N . PHE A 1 180 ? 4.630 -8.791 -2.165 1.00 92.62 180 PHE A N 1
ATOM 1452 C CA . PHE A 1 180 ? 4.298 -10.216 -2.049 1.00 92.62 180 PHE A CA 1
ATOM 1453 C C . PHE A 1 180 ? 5.135 -11.095 -2.992 1.00 92.62 180 PHE A C 1
ATOM 1455 O O . PHE A 1 180 ? 5.533 -12.203 -2.629 1.00 92.62 180 PHE A O 1
ATOM 1462 N N . ARG A 1 181 ? 5.392 -10.630 -4.223 1.00 91.88 181 ARG A N 1
ATOM 1463 C CA . ARG A 1 181 ? 5.990 -11.456 -5.287 1.00 91.88 181 ARG A CA 1
ATOM 1464 C C . ARG A 1 181 ? 7.503 -11.332 -5.418 1.00 91.88 181 ARG A C 1
ATOM 1466 O O . ARG A 1 181 ? 8.118 -12.265 -5.933 1.00 91.88 181 ARG A O 1
ATOM 1473 N N . HIS A 1 182 ? 8.102 -10.227 -4.977 1.00 91.12 182 HIS A N 1
ATOM 1474 C CA . HIS A 1 182 ? 9.519 -9.930 -5.208 1.00 91.12 182 HIS A CA 1
ATOM 1475 C C . HIS A 1 182 ? 10.429 -11.063 -4.714 1.00 91.12 182 HIS A C 1
ATOM 1477 O O . HIS A 1 182 ? 11.254 -11.574 -5.467 1.00 91.12 182 HIS A O 1
ATOM 1483 N N . ASN A 1 183 ? 10.201 -11.538 -3.486 1.00 88.38 183 ASN A N 1
ATOM 1484 C CA . ASN A 1 183 ? 11.009 -12.596 -2.873 1.00 88.38 183 ASN A CA 1
ATOM 1485 C C . ASN A 1 183 ? 10.448 -14.012 -3.048 1.00 88.38 183 ASN A C 1
ATOM 1487 O O . ASN A 1 183 ? 11.157 -14.980 -2.749 1.00 88.38 183 ASN A O 1
ATOM 1491 N N . SER A 1 184 ? 9.202 -14.136 -3.513 1.00 88.75 184 SER A N 1
ATOM 1492 C CA . SER A 1 184 ? 8.533 -15.419 -3.751 1.00 88.75 184 SER A CA 1
ATOM 1493 C C . SER A 1 184 ? 8.810 -15.976 -5.151 1.00 88.75 184 SER A C 1
ATOM 1495 O O . SER A 1 184 ? 8.447 -17.111 -5.456 1.00 88.75 184 SER A O 1
ATOM 1497 N N . HIS A 1 185 ? 9.396 -15.172 -6.040 1.00 84.69 185 HIS A N 1
ATOM 1498 C CA . HIS A 1 185 ? 9.675 -15.583 -7.407 1.00 84.69 185 HIS A CA 1
ATOM 1499 C C . HIS A 1 185 ? 10.639 -16.782 -7.427 1.00 84.69 185 HIS A C 1
ATOM 1501 O O . HIS A 1 185 ? 11.661 -16.770 -6.744 1.00 84.69 185 HIS A O 1
ATOM 1507 N N . LEU A 1 186 ? 10.303 -17.817 -8.209 1.00 88.25 186 LEU A N 1
ATOM 1508 C CA . LEU A 1 186 ? 11.068 -19.073 -8.343 1.00 88.25 186 LEU A CA 1
ATOM 1509 C C . LEU A 1 186 ? 11.227 -19.883 -7.044 1.00 88.25 186 LEU A C 1
ATOM 1511 O O . LEU A 1 186 ? 12.113 -20.730 -6.958 1.00 88.25 186 LEU A O 1
ATOM 1515 N N . LYS A 1 187 ? 10.371 -19.655 -6.044 1.00 92.06 187 LYS A N 1
ATOM 1516 C CA . LYS A 1 187 ? 10.344 -20.439 -4.805 1.00 92.06 187 LYS A CA 1
ATOM 1517 C C . LYS A 1 187 ? 8.976 -21.079 -4.612 1.00 92.06 187 LYS A C 1
ATOM 1519 O O . LYS A 1 187 ? 7.953 -20.467 -4.913 1.00 92.06 187 LYS A O 1
ATOM 1524 N N . THR A 1 188 ? 8.973 -22.290 -4.067 1.00 92.31 188 THR A N 1
ATOM 1525 C CA . THR A 1 188 ? 7.752 -22.976 -3.636 1.00 92.31 188 THR A CA 1
ATOM 1526 C C . THR A 1 188 ? 7.512 -22.663 -2.167 1.00 92.31 188 THR A C 1
ATOM 1528 O O . THR A 1 188 ? 8.406 -22.844 -1.341 1.00 92.31 188 THR A O 1
ATOM 1531 N N . ILE A 1 189 ? 6.318 -22.178 -1.841 1.00 93.69 189 ILE A N 1
ATOM 1532 C CA . ILE A 1 189 ? 5.928 -21.829 -0.475 1.00 93.69 189 ILE A CA 1
ATOM 1533 C C . ILE A 1 189 ? 4.830 -22.794 -0.043 1.00 93.69 189 ILE A C 1
ATOM 1535 O O . ILE A 1 189 ? 3.813 -22.917 -0.718 1.00 93.69 189 ILE A O 1
ATOM 1539 N N . HIS A 1 190 ? 5.020 -23.448 1.100 1.00 94.31 190 HIS A N 1
ATOM 1540 C CA . HIS A 1 190 ? 3.967 -24.205 1.767 1.00 94.31 190 HIS A CA 1
ATOM 1541 C C . HIS A 1 190 ? 3.516 -23.423 2.993 1.00 94.31 190 HIS A C 1
ATOM 1543 O O . HIS A 1 190 ? 4.213 -23.377 4.004 1.00 94.31 190 HIS A O 1
ATOM 1549 N N . TRP A 1 191 ? 2.359 -22.780 2.878 1.00 95.75 191 TRP A N 1
ATOM 1550 C CA . TRP A 1 191 ? 1.750 -22.012 3.954 1.00 95.75 191 TRP A CA 1
ATOM 1551 C C . TRP A 1 191 ? 0.387 -22.609 4.297 1.00 95.75 191 TRP A C 1
ATOM 1553 O O . TRP A 1 191 ? -0.355 -23.013 3.402 1.00 95.75 191 TRP A O 1
ATOM 1563 N N . ARG A 1 192 ? 0.074 -22.687 5.592 1.00 95.50 192 ARG A N 1
ATOM 1564 C CA . ARG A 1 192 ? -1.216 -23.163 6.094 1.00 95.50 192 ARG A CA 1
ATOM 1565 C C . ARG A 1 192 ? -1.609 -22.364 7.326 1.00 95.50 192 ARG A C 1
ATOM 1567 O O . ARG A 1 192 ? -0.812 -22.234 8.253 1.00 95.50 192 ARG A O 1
ATOM 1574 N N . TYR A 1 193 ? -2.850 -21.901 7.341 1.00 95.88 193 TYR A N 1
ATOM 1575 C CA . TYR A 1 193 ? -3.462 -21.313 8.520 1.00 95.88 193 TYR A CA 1
ATOM 1576 C C . TYR A 1 193 ? -3.878 -22.412 9.510 1.00 95.88 193 TYR A C 1
ATOM 1578 O O . TYR A 1 193 ? -4.484 -23.402 9.101 1.00 95.88 193 TYR A O 1
ATOM 1586 N N . LEU A 1 194 ? -3.512 -22.270 10.787 1.00 94.81 194 LEU A N 1
ATOM 1587 C CA . LEU A 1 194 ? -3.884 -23.220 11.843 1.00 94.81 194 LEU A CA 1
ATOM 1588 C C . LEU A 1 194 ? -4.9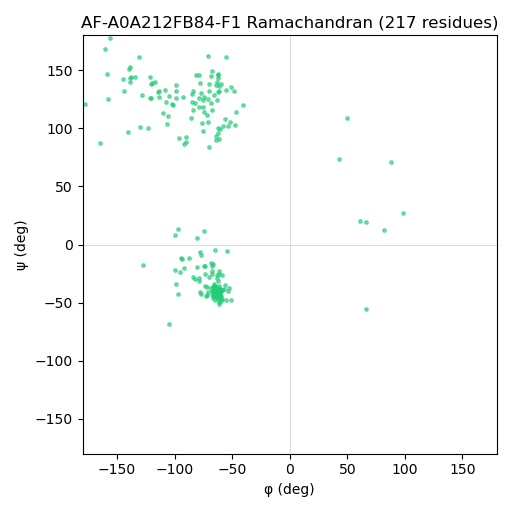90 -22.640 12.722 1.00 94.81 194 LEU A C 1
ATOM 1590 O O . LEU A 1 194 ? -6.108 -23.137 12.681 1.00 94.81 194 LEU A O 1
ATOM 1594 N N . ASP A 1 195 ? -4.668 -21.605 13.497 1.00 93.06 195 ASP A N 1
ATOM 1595 C CA . ASP A 1 195 ? -5.610 -20.944 14.399 1.00 93.06 195 ASP A CA 1
ATOM 1596 C C . ASP A 1 195 ? -5.117 -19.535 14.780 1.00 93.06 195 ASP A C 1
ATOM 1598 O O . ASP A 1 195 ? -3.959 -19.182 14.523 1.00 93.06 195 ASP A O 1
ATOM 1602 N N . SER A 1 196 ? -5.989 -18.737 15.399 1.00 89.25 196 SER A N 1
ATOM 1603 C CA . SER A 1 196 ? -5.685 -17.425 15.975 1.00 89.25 196 SER A CA 1
ATOM 1604 C C . SER A 1 196 ? -5.679 -17.503 17.496 1.00 89.25 196 SER A C 1
ATOM 1606 O O . SER A 1 196 ? -6.694 -17.821 18.106 1.00 89.25 196 SER A O 1
ATOM 1608 N N . LEU A 1 197 ? -4.562 -17.136 18.125 1.00 91.25 197 LEU A N 1
ATOM 1609 C CA . LEU A 1 197 ? -4.494 -17.030 19.589 1.00 91.25 197 LEU A CA 1
ATOM 1610 C C . LEU A 1 197 ? -5.288 -15.828 20.110 1.00 91.25 197 LEU A C 1
ATOM 1612 O O . LEU A 1 197 ? -5.977 -15.919 21.122 1.00 91.25 197 LEU A O 1
ATOM 1616 N N . GLU A 1 198 ? -5.198 -14.705 19.400 1.00 88.25 198 GLU A N 1
ATOM 1617 C CA . GLU A 1 198 ? -5.962 -13.496 19.686 1.00 88.25 198 GLU A CA 1
ATOM 1618 C C . GLU A 1 198 ? -6.892 -13.184 18.511 1.00 88.25 198 GLU A C 1
ATOM 1620 O O . GLU A 1 198 ? -6.493 -13.341 17.351 1.00 88.25 198 GLU A O 1
ATOM 1625 N N . PRO A 1 199 ? -8.135 -12.749 18.770 1.00 89.50 199 PRO A N 1
ATOM 1626 C CA . PRO A 1 199 ? -9.044 -12.364 17.703 1.00 89.50 199 PRO A CA 1
ATOM 1627 C C . PRO A 1 199 ? -8.559 -11.076 17.014 1.00 89.50 199 PRO A C 1
ATOM 1629 O O . PRO A 1 199 ? -8.051 -10.169 17.685 1.00 89.50 199 PRO A O 1
ATOM 1632 N N . PRO A 1 200 ? -8.752 -10.942 15.690 1.00 92.31 200 PRO A N 1
ATOM 1633 C CA . PRO A 1 200 ? -8.391 -9.724 14.980 1.00 92.31 200 PRO A CA 1
ATOM 1634 C C . PRO A 1 200 ? -9.219 -8.543 15.496 1.00 92.31 200 PRO A C 1
ATOM 1636 O O . PRO A 1 200 ? -10.419 -8.651 15.757 1.00 92.31 200 PRO A O 1
ATOM 1639 N N . ARG A 1 201 ? -8.573 -7.383 15.627 1.00 90.44 201 ARG A N 1
ATOM 1640 C CA . ARG A 1 201 ? -9.210 -6.136 16.064 1.00 90.44 201 ARG A CA 1
ATOM 1641 C C . ARG A 1 201 ? -8.795 -4.975 15.173 1.00 90.44 201 ARG A C 1
ATOM 1643 O O . ARG A 1 201 ? -7.638 -4.875 14.773 1.00 90.44 201 ARG A O 1
ATOM 1650 N N . VAL A 1 202 ? -9.724 -4.056 14.931 1.00 91.56 202 VAL A N 1
ATOM 1651 C CA . VAL A 1 202 ? -9.429 -2.796 14.242 1.00 91.56 202 VAL A CA 1
ATOM 1652 C C . VAL A 1 202 ? -8.774 -1.836 15.231 1.00 91.56 202 VAL A C 1
ATOM 1654 O O . VAL A 1 202 ? -9.363 -1.472 16.249 1.00 91.56 202 VAL A O 1
ATOM 1657 N N . VAL A 1 203 ? -7.538 -1.438 14.939 1.00 89.44 203 VAL A N 1
ATOM 1658 C CA . VAL A 1 203 ? -6.736 -0.568 15.815 1.00 89.44 203 VAL A CA 1
ATOM 1659 C C . VAL A 1 203 ? -6.827 0.893 15.385 1.00 89.44 203 VAL A C 1
ATOM 1661 O O . VAL A 1 203 ? -6.953 1.799 16.210 1.00 89.44 203 VAL A O 1
ATOM 1664 N N . HIS A 1 204 ? -6.751 1.125 14.080 1.00 91.12 204 HIS A N 1
ATOM 1665 C CA . HIS A 1 204 ? -6.578 2.437 13.489 1.00 91.12 204 HIS A CA 1
ATOM 1666 C C . HIS A 1 204 ? -7.357 2.514 12.182 1.00 91.12 204 HIS A C 1
ATOM 1668 O O . HIS A 1 204 ? -7.406 1.522 11.468 1.00 91.12 204 HIS A O 1
ATOM 1674 N N . ALA A 1 205 ? -7.958 3.670 11.900 1.00 94.00 205 ALA A N 1
ATOM 1675 C CA . ALA A 1 205 ? -8.661 3.920 10.647 1.00 94.00 205 ALA A CA 1
ATOM 1676 C C . ALA A 1 205 ? -8.352 5.337 10.159 1.00 94.00 205 ALA A C 1
ATOM 1678 O O . ALA A 1 205 ? -8.299 6.278 10.965 1.00 94.00 205 ALA A O 1
ATOM 1679 N N . ARG A 1 206 ? -8.151 5.507 8.856 1.00 93.88 206 ARG A N 1
ATOM 1680 C CA . ARG A 1 206 ? -7.890 6.794 8.211 1.00 93.88 206 ARG A CA 1
ATOM 1681 C C . ARG A 1 206 ? -8.653 6.906 6.908 1.00 93.88 206 ARG A C 1
ATOM 1683 O O . ARG A 1 206 ? -8.782 5.947 6.167 1.00 93.88 206 ARG A O 1
ATOM 1690 N N . CYS A 1 207 ? -9.136 8.110 6.628 1.00 93.56 207 CYS A N 1
ATOM 1691 C CA . CYS A 1 207 ? -9.739 8.435 5.345 1.00 93.56 207 CYS A CA 1
ATOM 1692 C C . CYS A 1 207 ? -9.081 9.693 4.803 1.00 93.56 207 CYS A C 1
ATOM 1694 O O . CYS A 1 207 ? -9.005 10.701 5.511 1.00 93.56 207 CYS A O 1
ATOM 1696 N N . THR A 1 208 ? -8.628 9.638 3.560 1.00 90.75 208 THR A N 1
ATOM 1697 C CA . THR A 1 208 ? -7.996 10.764 2.873 1.00 90.75 208 THR A CA 1
ATOM 1698 C C . THR A 1 208 ? -8.478 10.830 1.434 1.00 90.75 208 THR A C 1
ATOM 1700 O O . THR A 1 208 ? -8.867 9.825 0.839 1.00 90.75 208 THR A O 1
ATOM 1703 N N . ASP A 1 209 ? -8.455 12.035 0.882 1.00 89.56 209 ASP A N 1
ATOM 1704 C CA . ASP A 1 209 ? -8.864 12.292 -0.490 1.00 89.56 209 ASP A CA 1
ATOM 1705 C C . ASP A 1 209 ? -7.585 12.353 -1.349 1.00 89.56 209 ASP A C 1
ATOM 1707 O O . ASP A 1 209 ? -6.603 12.995 -0.963 1.00 89.56 209 ASP A O 1
ATOM 1711 N N . VAL A 1 210 ? -7.555 11.657 -2.487 1.00 84.06 210 VAL A N 1
ATOM 1712 C CA . VAL A 1 210 ? -6.364 11.508 -3.340 1.00 84.06 210 VAL A CA 1
ATOM 1713 C C . VAL A 1 210 ? -6.662 12.040 -4.735 1.00 84.06 210 VAL A C 1
ATOM 1715 O O . VAL A 1 210 ? -7.594 11.595 -5.395 1.00 84.06 210 VAL A O 1
ATOM 1718 N N . VAL A 1 211 ? -5.828 12.967 -5.218 1.00 83.00 211 VAL A N 1
ATOM 1719 C CA . VAL A 1 211 ? -5.987 13.711 -6.488 1.00 83.00 211 VAL A CA 1
ATOM 1720 C C . VAL A 1 211 ? -7.190 14.665 -6.495 1.00 83.00 211 VAL A C 1
ATOM 1722 O O . VAL A 1 211 ? -7.005 15.857 -6.722 1.00 83.00 211 VAL A O 1
ATOM 1725 N N . SER A 1 212 ? -8.399 14.179 -6.221 1.00 84.81 212 SER A N 1
ATOM 1726 C CA . SER A 1 212 ? -9.632 14.969 -6.144 1.00 84.81 212 SER A CA 1
ATOM 1727 C C . SER A 1 212 ? -10.404 14.662 -4.857 1.00 84.81 212 SER A C 1
ATOM 1729 O O . SER A 1 212 ? -10.193 13.630 -4.226 1.00 84.81 212 SER A O 1
ATOM 1731 N N . LYS A 1 213 ? -11.325 15.554 -4.467 1.00 81.44 213 LYS A N 1
ATOM 1732 C CA . LYS A 1 213 ? -12.170 15.379 -3.267 1.00 81.44 213 LYS A CA 1
ATOM 1733 C C . LYS A 1 213 ? -13.185 14.238 -3.392 1.00 81.44 213 LYS A C 1
ATOM 1735 O O . LYS A 1 213 ? -13.759 13.822 -2.395 1.00 81.44 213 LYS A O 1
ATOM 1740 N N . GLU A 1 214 ? -13.424 13.765 -4.610 1.00 85.06 214 GLU A N 1
ATOM 1741 C CA . GLU A 1 214 ? -14.354 12.669 -4.898 1.00 85.06 214 GLU A CA 1
ATOM 1742 C C . GLU A 1 214 ? -13.687 11.300 -4.709 1.00 85.06 214 GLU A C 1
ATOM 1744 O O . GLU A 1 214 ? -14.346 10.331 -4.343 1.00 85.06 214 GLU A O 1
ATOM 1749 N N . ASN A 1 215 ? -12.367 11.228 -4.898 1.00 89.38 215 ASN A N 1
ATOM 1750 C CA . ASN A 1 215 ? -11.594 9.999 -4.780 1.00 89.38 215 ASN A CA 1
ATOM 1751 C C . ASN A 1 215 ? -11.090 9.831 -3.347 1.00 89.38 215 ASN A C 1
ATOM 1753 O O . ASN A 1 215 ? -9.994 10.273 -2.993 1.00 89.38 215 ASN A O 1
ATOM 1757 N N . ILE A 1 216 ? -11.912 9.197 -2.520 1.00 91.88 216 ILE A N 1
ATOM 1758 C CA . ILE A 1 216 ? -11.657 9.034 -1.091 1.00 91.88 216 ILE A CA 1
ATOM 1759 C C . ILE A 1 216 ? -11.227 7.599 -0.825 1.00 91.88 216 ILE A C 1
ATOM 1761 O O . ILE A 1 216 ? -11.920 6.654 -1.189 1.00 91.88 216 ILE A O 1
ATOM 1765 N N . PHE A 1 217 ? -10.095 7.444 -0.148 1.00 93.25 217 PHE A N 1
ATOM 1766 C CA . PHE A 1 217 ? -9.538 6.149 0.212 1.00 93.25 217 PHE A CA 1
ATOM 1767 C C . PHE A 1 217 ? -9.568 5.967 1.726 1.00 93.25 217 PHE A C 1
ATOM 1769 O O . PHE A 1 217 ? -9.165 6.855 2.482 1.00 93.25 217 PHE A O 1
ATOM 1776 N N . GLY A 1 218 ? -10.061 4.805 2.157 1.00 93.31 218 GLY A N 1
ATOM 1777 C CA . GLY A 1 218 ? -10.022 4.343 3.541 1.00 93.31 218 GLY A CA 1
ATOM 1778 C C . GLY A 1 218 ? -8.868 3.366 3.760 1.00 93.31 218 GLY A C 1
ATOM 1779 O O . GLY A 1 218 ? -8.639 2.494 2.923 1.00 93.31 218 GLY A O 1
ATOM 1780 N N . GLN A 1 219 ? -8.154 3.521 4.873 1.00 92.38 219 GLN A N 1
ATOM 1781 C CA . GLN A 1 219 ? -7.132 2.599 5.374 1.00 92.38 219 GLN A CA 1
ATOM 1782 C C . GLN A 1 219 ? -7.433 2.203 6.814 1.00 92.38 219 GLN A C 1
ATOM 1784 O O . GLN A 1 219 ? -7.910 3.082 7.573 1.00 92.38 219 GLN A O 1
#

Radius of gyration: 40.8 Å; Cα contacts (8 Å, |Δi|>4): 104; chains: 1; bounding box: 103×45×138 Å

Sequence (219 aa):
MANSILAKSSALWHRATISVIQPYRTTTSKHYNPKFRKHRAQKYLKIDLPDMNEDPDTIPPEKMRQKMKERGVLPPRPWMERPFYISATGGVFEAYIPPEGDGKASLVSTTRAKQAVQLLEKKSKSMMAIRKVKSYEEDFDAKEFAKIAQDIYIKAHESLAKGDKAELRRYVTEKAYPEFRHNSHLKTIHWRYLDSLEPPRVVHARCTDVVSKENIFGQ

pLDDT: mean 82.01, std 15.07, range [36.38, 97.56]

Solvent-accessible surface area (backbone atoms only — not comparable to full-atom values): 14662 Å² total; per-residue (Å²): 134,86,80,88,80,93,81,78,92,72,85,79,73,76,70,75,78,76,76,72,76,70,87,72,86,63,97,57,96,66,74,87,64,68,88,53,51,63,59,62,61,58,68,68,72,89,70,88,73,82,80,86,84,67,60,73,87,79,49,54,72,66,59,50,52,49,52,29,56,76,70,72,46,77,83,86,77,86,81,74,88,67,82,87,86,77,93,62,69,94,68,80,76,82,75,86,76,79,69,88,38,90,88,69,58,79,96,83,53,77,67,54,58,58,48,52,55,52,51,52,56,53,48,52,52,19,52,52,25,51,51,54,51,37,74,78,37,77,85,70,47,66,71,61,46,27,54,53,52,49,52,41,53,50,52,34,49,47,23,56,38,74,62,43,67,73,63,25,58,77,63,39,50,80,70,52,45,56,67,66,43,68,81,45,62,99,55,89,51,92,70,79,89,86,82,72,96,64,81,72,73,77,87,74,40,42,63,51,61,56,103,43,87,82,44,65,48,79,85

Mean predicted aligned error: 13.67 Å

Organism: NCBI:txid278856

Secondary structure (DSSP, 8-state):
--------------------------SS-S-S-GGGHHHHHHT-----PPPSS--TTTS-HHHHHHHHHHTTPPPP----SSPPP--S-SS-SS---PPTTSS---S--HHHHHHHHHHHHHHHHHHHHHHHHHHH-TT--HHHHHHHHHHHHHHHHHHHHHT-HHHHHHHS-TTHHHHHHHTTTT----------SS--------EEE-SSTT-EEE-